Protein AF-A0AB72ZSZ4-F1 (afdb_monomer)

InterPro domains:
  IPR040838 SabA, N-terminal extracellular adhesion domain [PF18304] (8-119)

Organism: NCBI:txid1159019

Radius of gyration: 23.39 Å; Cα contacts (8 Å, |Δi|>4): 248; chains: 1; bounding box: 57×29×80 Å

Foldseek 3Di:
DDKDWDWDFDQDPNHTDIDIDIDDDDPDLLVVLVVLLCVLVCQQVVFDWDADCCPDFPNVQHDIGTSCVSCVQVSVLSNQLSVLSNLLVVLVVLLVVLDPPDDPDDPVDPDDCVPRVPSVVSVVSNLVSVLSSLVSLVSSLVSVVSGDPCCCVRAQQDDQDQDPNDGADDAAPDDDPRNPSHNNHNVVVVSVVSVVVSVVCVVVNVD

Mean predicted aligned error: 6.92 Å

Sequence (207 aa):
MESWAVYSYPWVGGTQTPTTEQINTTNSAQELLKQASIIITTLNSACPNFQNGGSGYWAGISGNGTMCGMFANEISAIQGMIANAQEAVAQAKIVSENTQNQNSLDAGKPFNPYTDANFAESMLKNAQAQAEILNQAEQVVKNFEKIPTAFVNDSLGVCYEVQGGERRGTNPGQTTSNTWGAGCAYVGQTITNLKNSIAHFGTQAEQ

Secondary structure (DSSP, 8-state):
-EEEEEEE--EETTEE--EEEEEEE---HHHHHHHHHHHHHHHHHH--EEEE-SSSSSTT--EEEEHHHHTHHHHHHHHHHHHHHHHHHHHHHHHHHS-S------TTS---TTTS-TTHHHHHHHHHHHHHHHHHHHHHHHHHTTS-HHHIIIIIT-SSEEETTEEES--TT---TT-TT---S-HHHHHHHHHHHHHTTHHHHH-

Nearest PDB structures (foldseek):
  6gmm-assembly1_A  TM=8.038E-01  e=8.617E-11  Helicobacter pylori
  6gbg-assembly1_A  TM=8.718E-01  e=4.588E-07  Helicobacter pylori G27
  5lp2-assembly1_B  TM=8.326E-01  e=6.546E-07  Helicobacter pylori G27
  6aw2-assembly1_B  TM=7.832E-01  e=3.940E-07  Helicobacter pylori
  6qd6-assembly7_G  TM=7.826E-01  e=1.657E-04  Helicobacter pylori

Structure (mmCIF, N/CA/C/O backbone):
data_AF-A0AB72ZSZ4-F1
#
_entry.id   AF-A0AB72ZSZ4-F1
#
loop_
_atom_site.group_PDB
_atom_site.id
_atom_site.type_symbol
_atom_site.label_atom_id
_atom_site.label_alt_id
_atom_site.label_comp_id
_atom_site.label_asym_id
_atom_site.label_entity_id
_atom_site.label_seq_id
_atom_site.pdbx_PDB_ins_code
_atom_site.Cartn_x
_atom_site.Cartn_y
_atom_site.Cartn_z
_atom_site.occupancy
_atom_site.B_iso_or_equiv
_atom_site.auth_seq_id
_atom_site.auth_comp_id
_atom_site.auth_asym_id
_atom_site.auth_atom_id
_atom_site.pdbx_PDB_model_num
ATOM 1 N N . MET A 1 1 ? -16.900 15.529 -8.989 1.00 58.38 1 MET A N 1
ATOM 2 C CA . MET A 1 1 ? -16.660 14.859 -10.280 1.00 58.38 1 MET A CA 1
ATOM 3 C C . MET A 1 1 ? -15.535 15.623 -10.932 1.00 58.38 1 MET A C 1
ATOM 5 O O . MET A 1 1 ? -15.682 16.824 -11.119 1.00 58.38 1 MET A O 1
ATOM 9 N N . GLU A 1 2 ? -14.395 14.979 -11.129 1.00 65.00 2 GLU A N 1
ATOM 10 C CA . GLU A 1 2 ? -13.264 15.586 -11.824 1.00 65.00 2 GLU A CA 1
ATOM 11 C C . GLU A 1 2 ? -13.334 15.172 -13.294 1.00 65.00 2 GLU A C 1
ATOM 13 O O . GLU A 1 2 ? -13.571 14.001 -13.605 1.00 65.00 2 GLU A O 1
ATOM 18 N N . SER A 1 3 ? -13.181 16.152 -14.181 1.00 68.25 3 SER A N 1
ATOM 19 C CA . SER A 1 3 ? -13.162 15.951 -15.628 1.00 68.25 3 SER A CA 1
ATOM 20 C C . SER A 1 3 ? -11.719 16.026 -16.094 1.00 68.25 3 SER A C 1
ATOM 22 O O . SER A 1 3 ? -11.067 17.056 -15.915 1.00 68.25 3 SER A O 1
ATOM 24 N N . TRP A 1 4 ? -11.235 14.949 -16.701 1.00 63.88 4 TRP A N 1
ATOM 25 C CA . TRP A 1 4 ? -9.889 14.874 -17.257 1.00 63.88 4 TRP A CA 1
ATOM 26 C C . TRP A 1 4 ? -9.974 14.701 -18.772 1.00 63.88 4 TRP A C 1
ATOM 28 O O . TRP A 1 4 ? -10.739 13.874 -19.273 1.00 63.88 4 TRP A O 1
ATOM 38 N N . ALA A 1 5 ? -9.171 15.478 -19.499 1.00 70.19 5 ALA A N 1
ATOM 39 C CA . ALA A 1 5 ? -8.985 15.306 -20.932 1.00 70.19 5 ALA A CA 1
ATOM 40 C C . ALA A 1 5 ? -7.811 14.350 -21.164 1.00 70.19 5 ALA A C 1
ATOM 42 O O . ALA A 1 5 ? -6.676 14.668 -20.800 1.00 70.19 5 ALA A O 1
ATOM 43 N N . VAL A 1 6 ? -8.077 13.196 -21.773 1.00 69.81 6 VAL A N 1
ATOM 44 C CA . VAL A 1 6 ? -7.032 12.274 -22.223 1.00 69.81 6 VAL A CA 1
ATOM 45 C C . VAL A 1 6 ? -6.784 12.519 -23.703 1.00 69.81 6 VAL A C 1
ATOM 47 O O . VAL A 1 6 ? -7.707 12.486 -24.517 1.00 69.81 6 VAL A O 1
ATOM 50 N N . TYR A 1 7 ? -5.522 12.767 -24.040 1.00 73.69 7 TYR A N 1
ATOM 51 C CA . TYR A 1 7 ? -5.070 12.941 -25.414 1.00 73.69 7 TYR A CA 1
ATOM 52 C C . TYR A 1 7 ? -4.342 11.680 -25.856 1.00 73.69 7 TYR A C 1
ATOM 54 O O . TYR A 1 7 ? -3.376 11.266 -25.212 1.00 73.69 7 TYR A O 1
ATOM 62 N N . SER A 1 8 ? -4.782 11.082 -26.959 1.00 72.81 8 SER A N 1
ATOM 63 C CA . SER A 1 8 ? -4.103 9.941 -27.563 1.00 72.81 8 SER A CA 1
ATOM 64 C C . SER A 1 8 ? -3.768 10.231 -29.024 1.00 72.81 8 SER A C 1
ATOM 66 O O . SER A 1 8 ? -4.492 10.947 -29.718 1.00 72.81 8 SER A O 1
ATOM 68 N N . TYR A 1 9 ? -2.639 9.698 -29.485 1.00 77.25 9 TYR A N 1
ATOM 69 C CA . TYR A 1 9 ? -2.092 9.961 -30.817 1.00 77.25 9 TYR A CA 1
ATOM 70 C C . TYR A 1 9 ? -1.878 8.650 -31.592 1.00 77.25 9 TYR A C 1
ATOM 72 O O . TYR A 1 9 ? -0.730 8.283 -31.866 1.00 77.25 9 TYR A O 1
ATOM 80 N N . PRO A 1 10 ? -2.949 7.896 -31.905 1.00 75.75 10 PRO A N 1
ATOM 81 C CA . PRO A 1 10 ? -2.846 6.666 -32.672 1.00 75.75 10 PRO A CA 1
ATOM 82 C C . PRO A 1 10 ? -2.283 6.923 -34.073 1.00 75.75 10 PRO A C 1
ATOM 84 O O . PRO A 1 10 ? -2.600 7.915 -34.736 1.00 75.75 10 PRO A O 1
ATOM 87 N N . TRP A 1 11 ? -1.465 5.980 -34.533 1.00 73.25 11 TRP A N 1
ATOM 88 C CA . TRP A 1 11 ? -0.985 5.927 -35.907 1.00 73.25 11 TRP A CA 1
ATOM 89 C C . TRP A 1 11 ? -1.969 5.116 -36.745 1.00 73.25 11 TRP A C 1
ATOM 91 O O . TRP A 1 11 ? -1.988 3.888 -36.681 1.00 73.25 11 TRP A O 1
ATOM 101 N N . VAL A 1 12 ? -2.788 5.805 -37.537 1.00 77.75 12 VAL A N 1
ATOM 102 C CA . VAL A 1 12 ? -3.759 5.184 -38.445 1.00 77.75 12 VAL A CA 1
ATOM 103 C C . VAL A 1 12 ? -3.267 5.409 -39.871 1.00 77.75 12 VAL A C 1
ATOM 105 O O . VAL A 1 12 ? -3.200 6.540 -40.347 1.00 77.75 12 VAL A O 1
ATOM 108 N N . GLY A 1 13 ? -2.836 4.337 -40.544 1.00 78.81 13 GLY A N 1
ATOM 109 C CA . GLY A 1 13 ? -2.353 4.409 -41.930 1.00 78.81 13 GLY A CA 1
ATOM 110 C C . GLY A 1 13 ? -1.106 5.284 -42.131 1.00 78.81 13 GLY A C 1
ATOM 111 O O . GLY A 1 13 ? -0.970 5.919 -43.171 1.00 78.81 13 GLY A O 1
ATOM 112 N N . GLY A 1 14 ? -0.215 5.365 -41.135 1.00 83.19 14 GLY A N 1
ATOM 113 C CA . GLY A 1 14 ? 1.004 6.184 -41.208 1.00 83.19 14 GLY A CA 1
ATOM 114 C C . GLY A 1 14 ? 0.793 7.676 -40.930 1.00 83.19 14 GLY A C 1
ATOM 115 O O . GLY A 1 14 ? 1.740 8.446 -41.039 1.00 83.19 14 GLY A O 1
ATOM 116 N N . THR A 1 15 ? -0.416 8.087 -40.536 1.00 80.50 15 THR A N 1
ATOM 117 C CA . THR A 1 15 ? -0.705 9.450 -40.076 1.00 80.50 15 THR A CA 1
ATOM 118 C C . THR A 1 15 ? -1.042 9.429 -38.592 1.00 80.50 15 THR A C 1
ATOM 120 O O . THR A 1 15 ? -1.766 8.549 -38.122 1.00 80.50 15 THR A O 1
ATOM 123 N N . GLN A 1 16 ? -0.525 10.402 -37.847 1.00 81.56 16 GLN A N 1
ATOM 124 C CA . GLN A 1 16 ? -0.853 10.575 -36.440 1.00 81.56 16 GLN A CA 1
ATOM 125 C C . GLN A 1 16 ? -2.184 11.332 -36.335 1.00 81.56 16 GLN A C 1
ATOM 127 O O . GLN A 1 16 ? -2.276 12.491 -36.735 1.00 81.56 16 GLN A O 1
ATOM 132 N N . THR A 1 17 ? -3.237 10.673 -35.853 1.00 81.19 17 THR A N 1
ATOM 133 C CA . THR A 1 17 ? -4.558 11.299 -35.690 1.00 81.19 17 THR A CA 1
ATOM 134 C C . THR A 1 17 ? -4.791 11.590 -34.210 1.00 81.19 17 THR A C 1
ATOM 136 O O . THR A 1 17 ? -4.913 10.639 -33.443 1.00 81.19 17 THR A O 1
ATOM 139 N N . PRO A 1 18 ? -4.842 12.861 -33.769 1.00 79.88 18 PRO A N 1
ATOM 140 C CA . PRO A 1 18 ? -5.139 13.165 -32.378 1.00 79.88 18 PRO A CA 1
ATOM 141 C C . PRO A 1 18 ? -6.591 12.797 -32.073 1.00 79.88 18 PRO A C 1
ATOM 143 O O . PRO A 1 18 ? -7.513 13.161 -32.802 1.00 79.88 18 PRO A O 1
ATOM 146 N N . THR A 1 19 ? -6.790 12.086 -30.974 1.00 81.56 19 THR A N 1
ATOM 147 C CA . THR A 1 19 ? -8.108 11.803 -30.405 1.00 81.56 19 THR A CA 1
ATOM 148 C C . THR A 1 19 ? -8.149 12.349 -28.988 1.00 81.56 19 THR A C 1
ATOM 150 O O . THR A 1 19 ? -7.155 12.296 -28.258 1.00 81.56 19 THR A O 1
ATOM 153 N N . THR A 1 20 ? -9.304 12.896 -28.621 1.00 81.06 20 THR A N 1
ATOM 154 C CA . THR A 1 20 ? -9.550 13.431 -27.285 1.00 81.06 20 THR A CA 1
ATOM 155 C C . THR A 1 20 ? -10.721 12.681 -26.687 1.00 81.06 20 THR A C 1
ATOM 157 O O . THR A 1 20 ? -11.819 12.703 -27.242 1.00 81.06 20 THR A O 1
ATOM 160 N N . GLU A 1 21 ? -10.496 12.064 -25.536 1.00 81.06 21 GLU A N 1
ATOM 161 C CA . GLU A 1 21 ? -11.553 11.470 -24.728 1.00 81.06 21 GLU A CA 1
ATOM 162 C C . GLU A 1 21 ? -11.714 12.278 -23.442 1.00 81.06 21 GLU A C 1
ATOM 164 O O . GLU A 1 21 ? -10.737 12.667 -22.798 1.00 81.06 21 GLU A O 1
ATOM 169 N N . GLN A 1 22 ? -12.964 12.567 -23.081 1.00 79.12 22 GLN A N 1
ATOM 170 C CA . GLN A 1 22 ? -13.300 13.182 -21.801 1.00 79.12 22 GLN A CA 1
ATOM 171 C C . GLN A 1 22 ? -13.711 12.083 -20.833 1.00 79.12 22 GLN A C 1
ATOM 173 O O . GLN A 1 22 ? -14.708 11.395 -21.060 1.00 79.12 22 GLN A O 1
ATOM 178 N N . ILE A 1 23 ? -12.955 11.938 -19.749 1.00 77.62 23 ILE A N 1
ATOM 179 C CA . ILE A 1 23 ? -13.244 10.961 -18.705 1.00 77.62 23 ILE A CA 1
ATOM 180 C C . ILE A 1 23 ? -13.735 11.715 -17.475 1.00 77.62 23 ILE A C 1
ATOM 182 O O . ILE A 1 23 ? -13.009 12.506 -16.872 1.00 77.62 23 ILE A O 1
ATOM 186 N N . ASN A 1 24 ? -14.982 11.441 -17.098 1.00 77.88 24 ASN A N 1
ATOM 187 C CA . ASN A 1 24 ? -15.574 11.923 -15.859 1.00 77.88 24 ASN A CA 1
ATOM 188 C C . ASN A 1 24 ? -15.396 10.856 -14.785 1.00 77.88 24 ASN A C 1
ATOM 190 O O . ASN A 1 24 ? -15.927 9.754 -14.918 1.00 77.88 24 ASN A O 1
ATOM 194 N N . THR A 1 25 ? -14.667 11.180 -13.720 1.00 78.62 25 THR A N 1
ATOM 195 C CA . THR A 1 25 ? -14.425 10.234 -12.627 1.00 78.62 25 THR A CA 1
ATOM 196 C C . THR A 1 25 ? -14.508 10.900 -11.253 1.00 78.62 25 THR A C 1
ATOM 198 O O . THR A 1 25 ? -14.667 12.119 -11.111 1.00 78.62 25 THR A O 1
ATOM 201 N N . THR A 1 26 ? -14.465 10.079 -10.211 1.00 83.88 26 THR A N 1
ATOM 202 C CA . THR A 1 26 ? -14.356 10.498 -8.813 1.00 83.88 26 THR A CA 1
ATOM 203 C C . THR A 1 26 ? -12.996 10.091 -8.272 1.00 83.88 26 THR A C 1
ATOM 205 O O . THR A 1 26 ? -12.547 8.977 -8.510 1.00 83.88 26 THR A O 1
ATOM 208 N N . ASN A 1 27 ? -12.372 10.960 -7.487 1.00 86.75 27 ASN A N 1
ATOM 209 C CA . ASN A 1 27 ? -11.059 10.742 -6.881 1.00 86.75 27 ASN A CA 1
ATOM 210 C C . ASN A 1 27 ? -11.144 10.064 -5.496 1.00 86.75 27 ASN A C 1
ATOM 212 O O . ASN A 1 27 ? -10.310 10.308 -4.626 1.00 86.75 27 ASN A O 1
ATOM 216 N N . SER A 1 28 ? -12.162 9.226 -5.264 1.00 92.50 28 SER A N 1
ATOM 217 C CA . SER A 1 28 ? -12.263 8.469 -4.013 1.00 92.50 28 SER A CA 1
ATOM 218 C C . SER A 1 28 ? -11.169 7.399 -3.947 1.00 92.50 28 SER A C 1
ATOM 220 O O . SER A 1 28 ? -10.764 6.853 -4.974 1.00 92.50 28 SER A O 1
ATOM 222 N N . ALA A 1 29 ? -10.718 7.047 -2.738 1.00 93.44 29 ALA A N 1
ATOM 223 C CA . ALA A 1 29 ? -9.720 5.989 -2.552 1.00 93.44 29 ALA A CA 1
ATOM 224 C C . ALA A 1 29 ? -10.155 4.667 -3.210 1.00 93.44 29 ALA A C 1
ATOM 226 O O . ALA A 1 29 ? -9.354 4.006 -3.865 1.00 93.44 29 ALA A O 1
ATOM 227 N N . GLN A 1 30 ? -11.444 4.326 -3.103 1.00 94.25 30 GLN A N 1
ATOM 228 C CA . GLN A 1 30 ? -12.024 3.143 -3.733 1.00 94.25 30 GLN A CA 1
ATOM 229 C C . GLN A 1 30 ? -11.875 3.164 -5.260 1.00 94.25 30 GLN A C 1
ATOM 231 O O . GLN A 1 30 ? -11.458 2.164 -5.846 1.00 94.25 30 GLN A O 1
ATOM 236 N N . GLU A 1 31 ? -12.198 4.285 -5.911 1.00 93.94 31 GLU A N 1
ATOM 237 C CA . GLU A 1 31 ? -12.116 4.376 -7.370 1.00 93.94 31 GLU A CA 1
ATOM 238 C C . GLU A 1 31 ? -10.657 4.400 -7.840 1.00 93.94 31 GLU A C 1
ATOM 240 O O . GLU A 1 31 ? -10.304 3.674 -8.765 1.00 93.94 31 GLU A O 1
ATOM 245 N N . LEU A 1 32 ? -9.770 5.131 -7.158 1.00 95.06 32 LEU A N 1
ATOM 246 C CA . LEU A 1 32 ? -8.343 5.152 -7.496 1.00 95.06 32 LEU A CA 1
ATOM 247 C C . LEU A 1 32 ? -7.686 3.769 -7.343 1.00 95.06 32 LEU A C 1
ATOM 249 O O . LEU A 1 32 ? -6.935 3.346 -8.223 1.00 95.06 32 LEU A O 1
ATOM 253 N N . LEU A 1 33 ? -8.006 3.022 -6.280 1.00 97.25 33 LEU A N 1
ATOM 254 C CA . LEU A 1 33 ? -7.515 1.652 -6.083 1.00 97.25 33 LEU A CA 1
ATOM 255 C C . LEU A 1 33 ? -8.061 0.683 -7.135 1.00 97.25 33 LEU A C 1
ATOM 257 O O . LEU A 1 33 ? -7.346 -0.214 -7.581 1.00 97.25 33 LEU A O 1
ATOM 261 N N . LYS A 1 34 ? -9.313 0.864 -7.565 1.00 96.12 34 LYS A N 1
ATOM 262 C CA . LYS A 1 34 ? -9.890 0.099 -8.674 1.00 96.12 34 LYS A CA 1
ATOM 263 C C . LYS A 1 34 ? -9.137 0.365 -9.977 1.00 96.12 34 LYS A C 1
ATOM 265 O O . LYS A 1 34 ? -8.778 -0.589 -10.662 1.00 96.12 34 LYS A O 1
ATOM 270 N N . GLN A 1 35 ? -8.839 1.624 -10.297 1.00 94.81 35 GLN A N 1
ATOM 271 C CA . GLN A 1 35 ? -8.045 1.966 -11.482 1.00 94.81 35 GLN A CA 1
ATOM 272 C C . GLN A 1 35 ? -6.627 1.380 -11.402 1.00 94.81 35 GLN A C 1
ATOM 274 O O . GLN A 1 35 ? -6.165 0.761 -12.359 1.00 94.81 35 GLN A O 1
ATOM 279 N N . ALA A 1 36 ? -5.963 1.473 -10.245 1.00 96.81 36 ALA A N 1
ATOM 280 C CA . ALA A 1 36 ? -4.656 0.847 -10.032 1.00 96.81 36 ALA A CA 1
ATOM 281 C C . ALA A 1 36 ? -4.700 -0.682 -10.230 1.00 96.81 36 ALA A C 1
ATOM 283 O O . ALA A 1 36 ? -3.830 -1.247 -10.896 1.00 96.81 36 ALA A O 1
ATOM 284 N N . SER A 1 37 ? -5.744 -1.344 -9.713 1.00 98.06 37 SER A N 1
ATOM 285 C CA . SER A 1 37 ? -5.983 -2.783 -9.896 1.00 98.06 37 SER A CA 1
ATOM 286 C C . SER A 1 37 ? -6.154 -3.154 -11.373 1.00 98.06 37 SER A C 1
ATOM 288 O O . SER A 1 37 ? -5.560 -4.130 -11.838 1.00 98.06 37 SER A O 1
ATOM 290 N N . ILE A 1 38 ? -6.910 -2.352 -12.131 1.00 97.56 38 ILE A N 1
ATOM 291 C CA . ILE A 1 38 ? -7.100 -2.545 -13.574 1.00 97.56 38 ILE A CA 1
ATOM 292 C C . ILE A 1 38 ? -5.763 -2.429 -14.310 1.00 97.56 38 ILE A C 1
ATOM 294 O O . ILE A 1 38 ? -5.447 -3.309 -15.110 1.00 97.56 38 ILE A O 1
ATOM 298 N N . ILE A 1 39 ? -4.958 -1.399 -14.024 1.00 96.81 39 ILE A N 1
ATOM 299 C CA . ILE A 1 39 ? -3.655 -1.188 -14.675 1.00 96.81 39 ILE A CA 1
ATOM 300 C C . ILE A 1 39 ? -2.743 -2.400 -14.462 1.00 96.81 39 ILE A C 1
ATOM 302 O O . ILE A 1 39 ? -2.265 -2.993 -15.433 1.00 96.81 39 ILE A O 1
ATOM 306 N N . ILE A 1 40 ? -2.532 -2.807 -13.204 1.00 97.94 40 ILE A N 1
ATOM 307 C CA . ILE A 1 40 ? -1.594 -3.893 -12.895 1.00 97.94 40 ILE A CA 1
ATOM 308 C C . ILE A 1 40 ? -2.095 -5.248 -13.413 1.00 97.94 40 ILE A C 1
ATOM 310 O O . ILE A 1 40 ? -1.313 -6.043 -13.933 1.00 97.94 40 ILE A O 1
ATOM 314 N N . THR A 1 41 ? -3.406 -5.499 -13.352 1.00 98.06 41 THR A N 1
ATOM 315 C CA . THR A 1 41 ? -4.013 -6.744 -13.847 1.00 98.06 41 THR A CA 1
ATOM 316 C C . THR A 1 41 ? -3.967 -6.822 -15.365 1.00 98.06 41 THR A C 1
ATOM 318 O O . THR A 1 41 ? -3.709 -7.896 -15.909 1.00 98.06 41 THR A O 1
ATOM 321 N N . THR A 1 42 ? -4.165 -5.699 -16.055 1.00 98.19 42 THR A N 1
ATOM 322 C CA . THR A 1 42 ? -4.047 -5.627 -17.515 1.00 98.19 42 THR A CA 1
ATOM 323 C C . THR A 1 42 ? -2.618 -5.934 -17.943 1.00 98.19 42 THR A C 1
ATOM 325 O O . THR A 1 42 ? -2.420 -6.787 -18.804 1.00 98.19 42 THR A O 1
ATOM 328 N N . LEU A 1 43 ? -1.620 -5.315 -17.298 1.00 96.94 43 LEU A N 1
ATOM 329 C CA . LEU A 1 43 ? -0.207 -5.588 -17.571 1.00 96.94 43 LEU A CA 1
ATOM 330 C C . LEU A 1 43 ? 0.139 -7.068 -17.351 1.00 96.94 43 LEU A C 1
ATOM 332 O O . LEU A 1 43 ? 0.780 -7.685 -18.203 1.00 96.94 43 LEU A O 1
ATOM 336 N N . ASN A 1 44 ? -0.320 -7.641 -16.235 1.00 97.50 44 ASN A N 1
ATOM 337 C CA . ASN A 1 44 ? -0.071 -9.038 -15.896 1.00 97.50 44 ASN A CA 1
ATOM 338 C C . ASN A 1 44 ? -0.739 -10.008 -16.885 1.00 97.50 44 ASN A C 1
ATOM 340 O O . ASN A 1 44 ? -0.123 -10.975 -17.315 1.00 97.50 44 ASN A O 1
ATOM 344 N N . SER A 1 45 ? -1.989 -9.737 -17.265 1.00 98.06 45 SER A N 1
ATOM 345 C CA . SER A 1 45 ? -2.794 -10.647 -18.093 1.00 98.06 45 SER A CA 1
ATOM 346 C C . SER A 1 45 ? -2.442 -10.559 -19.575 1.00 98.06 45 SER A C 1
ATOM 348 O O . SER A 1 45 ? -2.383 -11.581 -20.251 1.00 98.06 45 SER A O 1
ATOM 350 N N . ALA A 1 46 ? -2.191 -9.351 -20.091 1.00 98.12 46 ALA A N 1
ATOM 351 C CA . ALA A 1 46 ? -1.729 -9.165 -21.465 1.00 98.12 46 ALA A CA 1
ATOM 352 C C . ALA A 1 46 ? -0.297 -9.687 -21.654 1.00 98.12 46 ALA A C 1
ATOM 354 O O . ALA A 1 46 ? 0.056 -10.106 -22.752 1.00 98.12 46 ALA A O 1
ATOM 355 N N . CYS A 1 47 ? 0.511 -9.645 -20.586 1.00 96.94 47 CYS A N 1
ATOM 356 C CA . CYS A 1 47 ? 1.875 -10.161 -20.516 1.00 96.94 47 CYS A CA 1
ATOM 357 C C . CYS A 1 47 ? 2.711 -9.898 -21.787 1.00 96.94 47 CYS A C 1
ATOM 359 O O . CYS A 1 47 ? 3.215 -10.835 -22.415 1.00 96.94 47 CYS A O 1
ATOM 361 N N . PRO A 1 48 ? 2.855 -8.629 -22.210 1.00 96.56 48 PRO A N 1
ATOM 362 C CA . PRO A 1 48 ? 3.530 -8.321 -23.461 1.00 96.56 48 PRO A CA 1
ATOM 363 C C . PRO A 1 48 ? 5.010 -8.714 -23.413 1.00 96.56 48 PRO A C 1
ATOM 365 O O . PRO A 1 48 ? 5.632 -8.744 -22.344 1.00 96.56 48 PRO A O 1
ATOM 368 N N . ASN A 1 49 ? 5.574 -8.966 -24.597 1.00 95.19 49 ASN A N 1
ATOM 369 C CA . ASN A 1 49 ? 7.016 -9.088 -24.780 1.00 95.19 49 ASN A CA 1
ATOM 370 C C . ASN A 1 49 ? 7.710 -7.813 -24.279 1.00 95.19 49 ASN A C 1
ATOM 372 O O . ASN A 1 49 ? 7.278 -6.701 -24.589 1.00 95.19 49 ASN A O 1
ATOM 376 N N . PHE A 1 50 ? 8.790 -7.988 -23.531 1.00 90.19 50 PHE A N 1
ATOM 377 C CA . PHE A 1 50 ? 9.610 -6.916 -23.006 1.00 90.19 50 PHE A CA 1
ATOM 378 C C . PHE A 1 50 ? 11.081 -7.221 -23.268 1.00 90.19 50 PHE A C 1
ATOM 380 O O . PHE A 1 50 ? 11.578 -8.310 -22.978 1.00 90.19 50 PHE A O 1
ATOM 387 N N . GLN A 1 51 ? 11.771 -6.238 -23.842 1.00 87.00 51 GLN A N 1
ATOM 388 C CA . GLN A 1 51 ? 13.177 -6.341 -24.195 1.00 87.00 51 GLN A CA 1
ATOM 389 C C . GLN A 1 51 ? 13.917 -5.148 -23.617 1.00 87.00 51 GLN A C 1
ATOM 391 O O . GLN A 1 51 ? 13.615 -4.002 -23.951 1.00 87.00 51 GLN A O 1
ATOM 396 N N . ASN A 1 52 ? 14.900 -5.430 -22.767 1.00 82.31 52 ASN A N 1
ATOM 397 C CA . ASN A 1 52 ? 15.796 -4.417 -22.233 1.00 82.31 52 ASN A CA 1
ATOM 398 C C . ASN A 1 52 ? 17.243 -4.804 -22.525 1.00 82.31 52 ASN A C 1
ATOM 400 O O . ASN A 1 52 ? 17.677 -5.915 -22.212 1.00 82.31 52 ASN A O 1
ATOM 404 N N . GLY A 1 53 ? 18.004 -3.862 -23.085 1.00 73.81 53 GLY A N 1
ATOM 405 C CA . GLY A 1 53 ? 19.417 -4.061 -23.413 1.00 73.81 53 GLY A CA 1
ATOM 406 C C . GLY A 1 53 ? 20.312 -4.258 -22.185 1.00 73.81 53 GLY A C 1
ATOM 407 O O . GLY A 1 53 ? 21.472 -4.624 -22.334 1.00 73.81 53 GLY A O 1
ATOM 408 N N . GLY A 1 54 ? 19.799 -4.017 -20.973 1.00 65.38 54 GLY A N 1
ATOM 409 C CA . GLY A 1 54 ? 20.531 -4.203 -19.716 1.00 65.38 54 GLY A CA 1
ATOM 410 C C . GLY A 1 54 ? 21.652 -3.186 -19.476 1.00 65.38 54 GLY A C 1
ATOM 411 O O . GLY A 1 54 ? 22.287 -3.220 -18.426 1.00 65.38 54 GLY A O 1
ATOM 412 N N . SER A 1 55 ? 21.893 -2.277 -20.423 1.00 64.62 55 SER A N 1
ATOM 413 C CA . SER A 1 55 ? 22.790 -1.135 -20.286 1.00 64.62 55 SER A CA 1
ATOM 414 C C . SER A 1 55 ? 21.983 0.112 -19.915 1.00 64.62 55 SER A C 1
ATOM 416 O O . SER A 1 55 ? 21.153 0.558 -20.708 1.00 64.62 55 SER A O 1
ATOM 418 N N . GLY A 1 56 ? 22.229 0.688 -18.736 1.00 71.12 56 GLY A N 1
ATOM 419 C CA . GLY A 1 56 ? 21.553 1.901 -18.262 1.00 71.12 56 GLY A CA 1
ATOM 420 C C . GLY A 1 56 ? 20.573 1.627 -17.120 1.00 71.12 56 GLY A C 1
ATOM 421 O O . GLY A 1 56 ? 20.952 1.039 -16.110 1.00 71.12 56 GLY A O 1
ATOM 422 N N . TYR A 1 57 ? 19.329 2.091 -17.253 1.00 70.94 57 TYR A N 1
ATOM 423 C CA . TYR A 1 57 ? 18.290 1.901 -16.236 1.00 70.94 57 TYR A CA 1
ATOM 424 C C . TYR A 1 57 ? 17.865 0.428 -16.122 1.00 70.94 57 TYR A C 1
ATOM 426 O O . TYR A 1 57 ? 17.890 -0.312 -17.106 1.00 70.94 57 TYR A O 1
ATOM 434 N N . TRP A 1 58 ? 17.451 0.024 -14.915 1.00 72.75 58 TRP A N 1
ATOM 435 C CA . TRP A 1 58 ? 17.007 -1.343 -14.594 1.00 72.75 58 TRP A CA 1
ATOM 436 C C . TRP A 1 58 ? 18.129 -2.383 -14.702 1.00 72.75 58 TRP A C 1
ATOM 438 O O . TRP A 1 58 ? 17.948 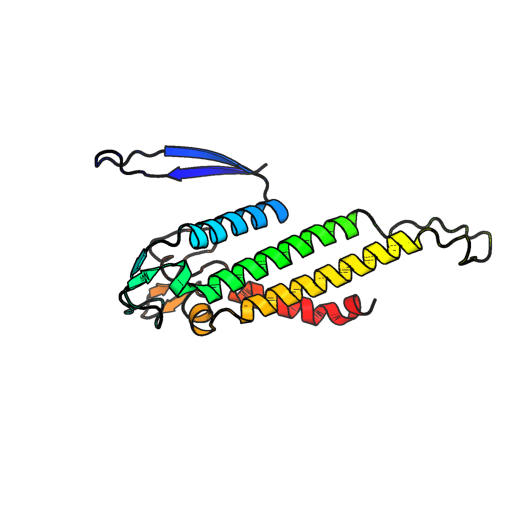-3.469 -15.253 1.00 72.75 58 TRP A O 1
ATOM 448 N N . ALA A 1 59 ? 19.308 -2.040 -14.171 1.00 67.25 59 ALA A N 1
ATOM 449 C CA . ALA A 1 59 ? 20.431 -2.964 -14.066 1.00 67.25 59 ALA A CA 1
ATOM 450 C C . ALA A 1 59 ? 19.991 -4.267 -13.369 1.00 67.25 59 ALA A C 1
ATOM 452 O O . ALA A 1 59 ? 19.396 -4.241 -12.296 1.00 67.25 59 ALA A O 1
ATOM 453 N N . GLY A 1 60 ? 20.253 -5.411 -14.007 1.00 67.06 60 GLY A N 1
ATOM 454 C CA . GLY A 1 60 ? 19.797 -6.728 -13.541 1.00 67.06 60 GLY A CA 1
ATOM 455 C C . GLY A 1 60 ? 18.479 -7.219 -14.155 1.00 67.06 60 GLY A C 1
ATOM 456 O O . GLY A 1 60 ? 18.190 -8.407 -14.056 1.00 67.06 60 GLY A O 1
ATOM 457 N N . ILE A 1 61 ? 17.730 -6.361 -14.859 1.00 75.94 61 ILE A N 1
ATOM 458 C CA . ILE A 1 61 ? 16.570 -6.748 -15.676 1.00 75.94 61 ILE A CA 1
ATOM 459 C C . ILE A 1 61 ? 16.970 -6.609 -17.143 1.00 75.94 61 ILE A C 1
ATOM 461 O O . ILE A 1 61 ? 16.880 -5.532 -17.734 1.00 75.94 61 ILE A O 1
ATOM 465 N N . SER A 1 62 ? 17.479 -7.687 -17.733 1.00 76.62 62 SER A N 1
ATOM 466 C CA . SER A 1 62 ? 18.033 -7.681 -19.088 1.00 76.62 62 SER A CA 1
ATOM 467 C C . SER A 1 62 ? 17.575 -8.880 -19.910 1.00 76.62 62 SER A C 1
ATOM 469 O O . SER A 1 62 ? 17.162 -9.912 -19.381 1.00 76.62 62 SER A O 1
ATOM 471 N N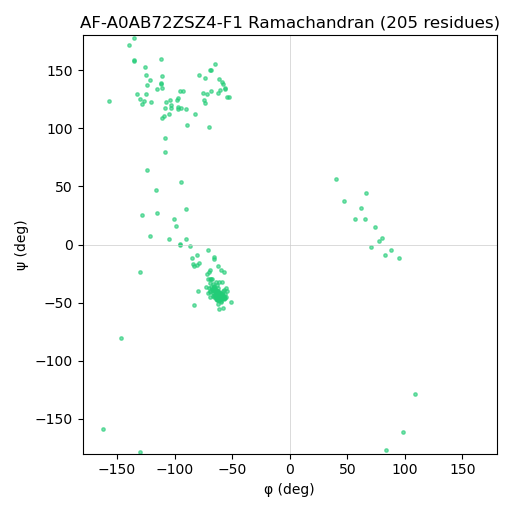 . GLY A 1 63 ? 17.662 -8.734 -21.231 1.00 80.00 63 GLY A N 1
ATOM 472 C CA . GLY A 1 63 ? 17.357 -9.794 -22.182 1.00 80.00 63 GLY A CA 1
ATOM 473 C C . GLY A 1 63 ? 15.955 -9.696 -22.773 1.00 80.00 63 GLY A C 1
ATOM 474 O O . GLY A 1 63 ? 15.333 -8.634 -22.791 1.00 80.00 63 GLY A O 1
ATOM 475 N N . ASN A 1 64 ? 15.504 -10.822 -23.319 1.00 85.69 64 ASN A N 1
ATOM 476 C CA . ASN A 1 64 ? 14.220 -10.975 -23.990 1.00 85.69 64 ASN A CA 1
ATOM 477 C C . ASN A 1 64 ? 13.290 -11.797 -23.095 1.00 85.69 64 ASN A C 1
ATOM 479 O O . ASN A 1 64 ? 13.642 -12.915 -22.717 1.00 85.69 64 ASN A O 1
ATOM 483 N N . GLY A 1 65 ? 12.130 -11.252 -22.747 1.00 90.44 65 GLY A N 1
ATOM 484 C CA . GLY A 1 65 ? 11.186 -11.904 -21.852 1.00 90.44 65 GLY A CA 1
ATOM 485 C C . GLY A 1 65 ? 9.794 -11.305 -21.958 1.00 90.44 65 GLY A C 1
ATOM 486 O O . GLY A 1 65 ? 9.435 -10.682 -22.950 1.00 90.44 65 GLY A O 1
ATOM 487 N N . THR A 1 66 ? 8.981 -11.501 -20.930 1.00 94.25 66 THR A N 1
ATOM 488 C CA . THR A 1 66 ? 7.636 -10.926 -20.861 1.00 94.25 66 THR A CA 1
ATOM 489 C C . THR A 1 66 ? 7.468 -10.137 -19.576 1.00 94.25 66 THR A C 1
ATOM 491 O O . THR A 1 66 ? 8.099 -10.455 -18.569 1.00 94.25 66 THR A O 1
ATOM 494 N N . MET A 1 67 ? 6.594 -9.128 -19.580 1.00 93.56 67 MET A N 1
ATOM 495 C CA . MET A 1 67 ? 6.361 -8.302 -18.389 1.00 93.56 67 MET A CA 1
ATOM 496 C C . MET A 1 67 ? 5.895 -9.135 -17.188 1.00 93.56 67 MET A C 1
ATOM 498 O O . MET A 1 67 ? 6.426 -8.970 -16.095 1.00 93.56 67 MET A O 1
ATOM 502 N N . CYS A 1 68 ? 4.953 -10.066 -17.385 1.00 95.25 68 CYS A N 1
ATOM 503 C CA . CYS A 1 68 ? 4.454 -10.899 -16.286 1.00 95.25 68 CYS A CA 1
ATOM 504 C C . CYS A 1 68 ? 5.479 -11.926 -15.784 1.00 95.25 68 CYS A C 1
ATOM 506 O O . CYS A 1 68 ? 5.390 -12.356 -14.640 1.00 95.25 68 CYS A O 1
ATOM 508 N N . GLY A 1 69 ? 6.451 -12.318 -16.616 1.00 94.00 69 GLY A N 1
ATOM 509 C CA . GLY A 1 69 ? 7.526 -13.223 -16.214 1.00 94.00 69 GLY A CA 1
ATOM 510 C C . GLY A 1 69 ? 8.662 -12.492 -15.505 1.00 94.00 69 GLY A C 1
ATOM 511 O O . GLY A 1 69 ? 9.052 -12.866 -14.404 1.00 94.00 69 GLY A O 1
ATOM 512 N N . MET A 1 70 ? 9.180 -11.430 -16.126 1.00 91.44 70 MET A N 1
ATOM 513 C CA . MET A 1 70 ? 10.332 -10.680 -15.617 1.00 91.44 70 MET A CA 1
ATOM 514 C C . MET A 1 70 ? 10.020 -9.900 -14.337 1.00 91.44 70 MET A C 1
ATOM 516 O O . MET A 1 70 ? 10.917 -9.736 -13.519 1.00 91.44 70 MET A O 1
ATOM 520 N N . PHE A 1 71 ? 8.771 -9.462 -14.154 1.00 92.50 71 PHE A N 1
ATOM 521 C CA . PHE A 1 71 ? 8.328 -8.689 -12.990 1.00 92.50 71 PHE A CA 1
ATOM 522 C C . PHE A 1 71 ? 7.302 -9.445 -12.133 1.00 92.50 71 PHE A C 1
ATOM 524 O O . PHE A 1 71 ? 6.443 -8.831 -11.500 1.00 92.50 71 PHE A O 1
ATOM 531 N N . ALA A 1 72 ? 7.321 -10.783 -12.145 1.00 94.62 72 ALA A N 1
ATOM 532 C CA . ALA A 1 72 ? 6.310 -11.596 -11.463 1.00 94.62 72 ALA A CA 1
ATOM 533 C C . ALA A 1 72 ? 6.197 -11.262 -9.962 1.00 94.62 72 ALA A C 1
ATOM 535 O O . ALA A 1 72 ? 5.092 -11.137 -9.427 1.00 94.62 72 ALA A O 1
ATOM 536 N N . ASN A 1 73 ? 7.340 -11.075 -9.295 1.00 94.12 73 ASN A N 1
ATOM 537 C CA . ASN A 1 73 ? 7.396 -10.760 -7.868 1.00 94.12 73 ASN A CA 1
ATOM 538 C C . ASN A 1 73 ? 6.869 -9.348 -7.588 1.00 94.12 73 ASN A C 1
ATOM 540 O O . ASN A 1 73 ? 6.067 -9.156 -6.677 1.00 94.12 73 ASN A O 1
ATOM 544 N N . GLU A 1 74 ? 7.279 -8.371 -8.392 1.00 95.50 74 GLU A N 1
ATOM 545 C CA . GLU A 1 74 ? 6.883 -6.970 -8.287 1.00 95.50 74 GLU A CA 1
ATOM 546 C C . GLU A 1 74 ? 5.385 -6.800 -8.538 1.00 95.50 74 GLU A C 1
ATOM 548 O O . GLU A 1 74 ? 4.691 -6.147 -7.760 1.00 95.50 74 GLU A O 1
ATOM 553 N N . ILE A 1 75 ? 4.866 -7.429 -9.595 1.00 97.56 75 ILE A N 1
ATOM 554 C CA . ILE A 1 75 ? 3.442 -7.420 -9.933 1.00 97.56 75 ILE A CA 1
ATOM 555 C C . ILE A 1 75 ? 2.631 -8.050 -8.800 1.00 97.56 75 ILE A C 1
ATOM 557 O O . ILE A 1 75 ? 1.653 -7.450 -8.354 1.00 97.56 75 ILE A O 1
ATOM 561 N N . SER A 1 76 ? 3.046 -9.217 -8.296 1.00 98.25 76 SER A N 1
ATOM 562 C CA . SER A 1 76 ? 2.348 -9.895 -7.199 1.00 98.25 76 SER A CA 1
ATOM 563 C C . SER A 1 76 ? 2.355 -9.063 -5.912 1.00 98.25 76 SER A C 1
ATOM 565 O O . SER A 1 76 ? 1.320 -8.930 -5.256 1.00 98.25 76 SER A O 1
ATOM 567 N N . ALA A 1 77 ? 3.488 -8.439 -5.579 1.00 98.38 77 ALA A N 1
ATOM 568 C CA . ALA A 1 77 ? 3.602 -7.528 -4.446 1.00 98.38 77 ALA A CA 1
ATOM 569 C C . ALA A 1 77 ? 2.645 -6.333 -4.577 1.00 98.38 77 ALA A C 1
ATOM 571 O O . ALA A 1 77 ? 1.885 -6.056 -3.649 1.00 98.38 77 ALA A O 1
ATOM 572 N N . ILE A 1 78 ? 2.616 -5.671 -5.738 1.00 98.44 78 ILE A N 1
ATOM 573 C CA . ILE A 1 78 ? 1.728 -4.528 -6.005 1.00 98.44 78 ILE A CA 1
ATOM 574 C C . ILE A 1 78 ? 0.253 -4.948 -5.951 1.00 98.44 78 ILE A C 1
ATOM 576 O O . ILE A 1 78 ? -0.565 -4.238 -5.367 1.00 98.44 78 ILE A O 1
ATOM 580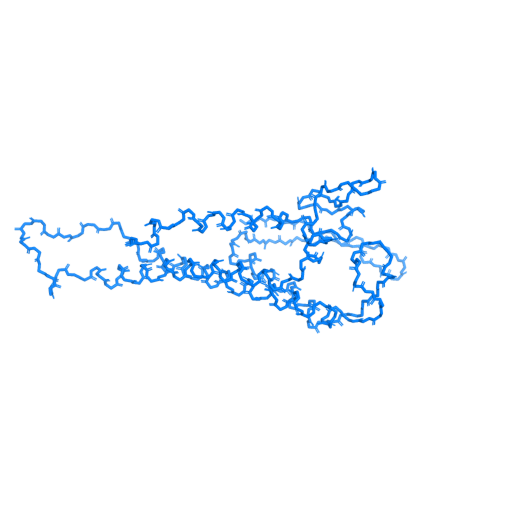 N N . GLN A 1 79 ? -0.102 -6.110 -6.507 1.00 98.69 79 GLN A N 1
ATOM 581 C CA . GLN A 1 79 ? -1.458 -6.658 -6.405 1.00 98.69 79 GLN A CA 1
ATOM 582 C C . GLN A 1 79 ? -1.863 -6.895 -4.946 1.00 98.69 79 GLN A C 1
ATOM 584 O O . GLN A 1 79 ? -2.967 -6.518 -4.556 1.00 98.69 79 GLN A O 1
ATOM 589 N N . GLY A 1 80 ? -0.960 -7.452 -4.132 1.00 98.75 80 GLY A N 1
ATOM 590 C CA . GLY A 1 80 ? -1.164 -7.610 -2.694 1.00 98.75 80 GLY A CA 1
ATOM 591 C C . GLY A 1 80 ? -1.385 -6.270 -1.993 1.00 98.75 80 GLY A C 1
ATOM 592 O O . GLY A 1 80 ? -2.376 -6.105 -1.290 1.00 98.75 80 GLY A O 1
ATOM 593 N N . MET A 1 81 ? -0.524 -5.277 -2.244 1.00 98.81 81 MET A N 1
ATOM 594 C CA . MET A 1 81 ? -0.676 -3.923 -1.692 1.00 98.81 81 MET A CA 1
ATOM 595 C C . MET A 1 81 ? -2.042 -3.312 -2.030 1.00 98.81 81 MET A C 1
ATOM 597 O O . MET A 1 81 ? -2.700 -2.759 -1.152 1.00 98.81 81 MET A O 1
ATOM 601 N N . ILE A 1 82 ? -2.486 -3.427 -3.285 1.00 98.75 82 ILE A N 1
ATOM 602 C CA . ILE A 1 82 ? -3.787 -2.906 -3.722 1.00 98.75 82 ILE A CA 1
ATOM 603 C C . ILE A 1 82 ? -4.928 -3.635 -3.010 1.00 98.75 82 ILE A C 1
ATOM 605 O O . ILE A 1 82 ? -5.848 -2.975 -2.534 1.00 98.75 82 ILE A O 1
ATOM 609 N N . ALA A 1 83 ? -4.861 -4.963 -2.892 1.00 98.75 83 ALA A N 1
ATOM 610 C CA . ALA A 1 83 ? -5.885 -5.748 -2.207 1.00 98.75 83 ALA A CA 1
ATOM 611 C C . ALA A 1 83 ? -5.994 -5.373 -0.719 1.00 98.75 83 ALA A C 1
ATOM 613 O O . ALA A 1 83 ? -7.094 -5.118 -0.232 1.00 98.75 83 ALA A O 1
ATOM 614 N N . ASN A 1 84 ? -4.865 -5.252 -0.010 1.00 98.81 84 ASN A N 1
ATOM 615 C CA . ASN A 1 84 ? -4.868 -4.829 1.394 1.00 98.81 84 ASN A CA 1
ATOM 616 C C . ASN A 1 84 ? -5.403 -3.396 1.559 1.00 98.81 84 ASN A C 1
ATOM 618 O O . ASN A 1 84 ? -6.189 -3.119 2.462 1.00 98.81 84 ASN A O 1
ATOM 622 N N . ALA A 1 85 ? -5.041 -2.479 0.657 1.00 98.69 85 ALA A N 1
ATOM 623 C CA . ALA A 1 85 ? -5.566 -1.116 0.683 1.00 98.69 85 ALA A CA 1
ATOM 624 C C . ALA A 1 85 ? -7.080 -1.058 0.393 1.00 98.69 85 ALA A C 1
ATOM 626 O O . ALA A 1 85 ? -7.790 -0.258 1.000 1.00 98.69 85 ALA A O 1
ATOM 627 N N . GLN A 1 86 ? -7.593 -1.907 -0.505 1.00 98.62 86 GLN A N 1
ATOM 628 C CA . GLN A 1 86 ? -9.032 -2.023 -0.769 1.00 98.62 86 GLN A CA 1
ATOM 629 C C . GLN A 1 86 ? -9.788 -2.523 0.465 1.00 98.62 86 GLN A C 1
ATOM 6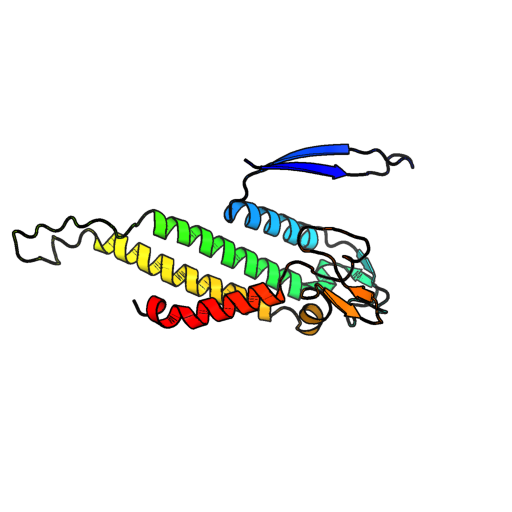31 O O . GLN A 1 86 ? -10.839 -1.969 0.791 1.00 98.62 86 GLN A O 1
ATOM 636 N N . GLU A 1 87 ? -9.231 -3.504 1.177 1.00 98.75 87 GLU A N 1
ATOM 637 C CA . GLU A 1 87 ? -9.804 -4.000 2.429 1.00 98.75 87 GLU A CA 1
ATOM 638 C C . GLU A 1 87 ? -9.815 -2.909 3.509 1.00 98.75 87 GLU A C 1
ATOM 640 O O . GLU A 1 87 ? -10.854 -2.652 4.111 1.00 98.75 87 GLU A O 1
ATOM 645 N N . ALA A 1 88 ? -8.717 -2.165 3.684 1.00 98.56 88 ALA A N 1
ATOM 646 C CA . ALA A 1 88 ? -8.672 -1.038 4.619 1.00 98.56 88 ALA A CA 1
ATOM 647 C C . ALA A 1 88 ? -9.759 0.018 4.324 1.00 98.56 88 ALA A C 1
ATOM 649 O O . ALA A 1 88 ? -10.391 0.546 5.240 1.00 98.56 88 ALA A O 1
ATOM 650 N N . VAL A 1 89 ? -10.027 0.306 3.045 1.00 98.25 89 VAL A N 1
ATOM 651 C CA . VAL A 1 89 ? -11.110 1.220 2.641 1.00 98.25 89 VAL A CA 1
ATOM 652 C C . VAL A 1 89 ? -12.493 0.645 2.974 1.00 98.25 89 VAL A C 1
ATOM 654 O O . VAL A 1 89 ? -13.372 1.396 3.404 1.00 98.25 89 VAL A O 1
ATOM 657 N N . ALA A 1 90 ? -12.701 -0.665 2.821 1.00 98.31 90 ALA A N 1
ATOM 658 C CA . ALA A 1 90 ? -13.949 -1.317 3.219 1.00 98.31 90 ALA A CA 1
ATOM 659 C C . ALA A 1 90 ? -14.172 -1.235 4.740 1.00 98.31 90 ALA A C 1
ATOM 661 O O . ALA A 1 90 ? -15.263 -0.873 5.184 1.00 98.31 90 ALA A O 1
ATOM 662 N N . GLN A 1 91 ? -13.125 -1.465 5.535 1.00 98.56 91 GLN A N 1
ATOM 663 C CA . GLN A 1 91 ? -13.171 -1.338 6.994 1.00 98.56 91 GLN A CA 1
ATOM 664 C C . GLN A 1 91 ? -13.426 0.108 7.445 1.00 98.56 91 GLN A C 1
ATOM 666 O O . GLN A 1 91 ? -14.220 0.345 8.356 1.00 98.56 91 GLN A O 1
ATOM 671 N N . ALA A 1 92 ? -12.854 1.104 6.759 1.00 97.94 92 ALA A N 1
ATOM 672 C CA . ALA A 1 92 ? -13.115 2.516 7.051 1.00 97.94 92 ALA A CA 1
ATOM 673 C C . ALA A 1 92 ? -14.606 2.880 6.922 1.00 97.94 92 ALA A C 1
ATOM 675 O O . ALA A 1 92 ? -15.121 3.703 7.684 1.00 97.94 92 ALA A O 1
ATOM 676 N N . LYS A 1 93 ? -15.332 2.225 6.006 1.00 97.12 93 LYS A N 1
ATOM 677 C CA . LYS A 1 93 ? -16.787 2.372 5.901 1.00 97.12 93 LYS A CA 1
ATOM 678 C C . LYS A 1 93 ? -17.501 1.826 7.143 1.00 97.12 93 LYS A C 1
ATOM 680 O O . LYS A 1 93 ? -18.367 2.514 7.679 1.00 97.12 93 LYS A O 1
ATOM 685 N N . ILE A 1 94 ? -17.094 0.663 7.654 1.00 98.00 94 ILE A N 1
ATOM 686 C CA . ILE A 1 94 ? -17.660 0.068 8.880 1.00 98.00 94 ILE A CA 1
ATOM 687 C C . ILE A 1 94 ? -17.449 0.994 10.084 1.00 98.00 94 ILE A C 1
ATOM 689 O O . ILE A 1 94 ? -18.384 1.208 10.859 1.00 98.00 94 ILE A O 1
ATOM 693 N N . VAL A 1 95 ? -16.265 1.603 10.213 1.00 97.75 95 VAL A N 1
ATOM 694 C CA . VAL A 1 95 ? -15.985 2.615 11.249 1.00 97.75 95 VAL A CA 1
ATOM 695 C C . VAL A 1 95 ? -16.968 3.787 11.143 1.00 97.75 95 VAL A C 1
ATOM 697 O O . VAL A 1 95 ? -17.543 4.203 12.150 1.00 97.75 95 VAL A O 1
ATOM 700 N N . SER A 1 96 ? -17.212 4.290 9.927 1.00 95.56 96 SER A N 1
ATOM 701 C CA . SER A 1 96 ? -18.127 5.418 9.696 1.00 95.56 96 SER A CA 1
ATOM 702 C C . SER A 1 96 ? -19.602 5.098 9.972 1.00 95.56 96 SER A C 1
ATOM 704 O O . SER A 1 96 ? -20.351 5.981 10.375 1.00 95.56 96 SER A O 1
ATOM 706 N N . GLU A 1 97 ? -20.022 3.844 9.798 1.00 96.19 97 GLU A N 1
ATOM 707 C CA . GLU A 1 97 ? -21.394 3.395 10.074 1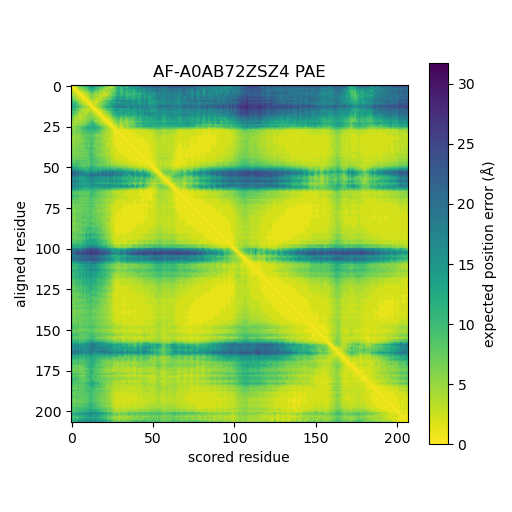.00 96.19 97 GLU A CA 1
ATOM 708 C C . GLU A 1 97 ? -21.632 3.116 11.571 1.00 96.19 97 GLU A C 1
ATOM 710 O O . GLU A 1 97 ? -22.775 3.085 12.020 1.00 96.19 97 GLU A O 1
ATOM 715 N N . ASN A 1 98 ? -20.561 2.948 12.355 1.00 94.62 98 ASN A N 1
ATOM 716 C CA . ASN A 1 98 ? -20.599 2.620 13.783 1.00 94.62 98 ASN A CA 1
ATOM 717 C C . ASN A 1 98 ? -19.996 3.746 14.641 1.00 94.62 98 ASN A C 1
ATOM 719 O O . ASN A 1 98 ? -19.143 3.499 15.494 1.00 94.62 98 ASN A O 1
ATOM 723 N N . THR A 1 99 ? -20.368 5.005 14.401 1.00 92.31 99 THR A N 1
ATOM 724 C CA . THR A 1 99 ? -19.784 6.166 15.100 1.00 92.31 99 THR A CA 1
ATOM 725 C C . THR A 1 99 ? -19.995 6.139 16.617 1.00 92.31 99 THR A C 1
ATOM 727 O O . THR A 1 99 ? -21.114 5.976 17.095 1.00 92.31 99 THR A O 1
ATOM 730 N N . GLN A 1 100 ? -18.926 6.399 17.375 1.00 91.25 100 GLN A N 1
ATOM 731 C CA . GLN A 1 100 ? -18.909 6.405 18.846 1.00 91.25 100 GLN A CA 1
ATOM 732 C C . GLN A 1 100 ? -19.120 7.818 19.425 1.00 91.25 100 GLN A C 1
ATOM 734 O O . GLN A 1 100 ? -18.298 8.333 20.175 1.00 91.25 100 GLN A O 1
ATOM 739 N N . ASN A 1 101 ? -20.197 8.491 19.019 1.00 80.56 101 ASN A N 1
ATOM 740 C CA . ASN A 1 101 ? -20.508 9.874 19.418 1.00 80.56 101 ASN A CA 1
ATOM 741 C C . ASN A 1 101 ? -21.865 10.022 20.127 1.00 80.56 101 ASN A C 1
ATOM 743 O O . ASN A 1 101 ? -22.311 11.142 20.383 1.00 80.56 101 ASN A O 1
ATOM 747 N N . GLN A 1 102 ? -22.526 8.907 20.442 1.00 72.69 102 GLN A N 1
ATOM 748 C CA . GLN A 1 102 ? -23.802 8.907 21.146 1.00 72.69 102 GLN A CA 1
ATOM 749 C C . GLN A 1 102 ? -23.615 8.666 22.643 1.00 72.69 102 GLN A C 1
ATOM 751 O O . GLN A 1 102 ? -23.095 7.635 23.054 1.00 72.69 102 GLN A O 1
ATOM 756 N N . ASN A 1 103 ? -24.128 9.592 23.452 1.00 66.75 103 ASN A N 1
ATOM 757 C CA . ASN A 1 103 ? -24.260 9.445 24.899 1.00 66.75 103 ASN A CA 1
ATOM 758 C C . ASN A 1 103 ? -25.746 9.258 25.238 1.00 66.75 103 ASN A C 1
ATOM 760 O O . ASN A 1 103 ? -26.420 10.216 25.605 1.00 66.75 103 ASN A O 1
ATOM 764 N N . SER A 1 104 ? -26.283 8.046 25.056 1.00 65.69 104 SER A N 1
ATOM 765 C CA . SER A 1 104 ? -27.702 7.732 25.325 1.00 65.69 104 SER A CA 1
ATOM 766 C C . SER A 1 104 ? -27.945 7.050 26.677 1.00 65.69 104 SER A C 1
ATOM 768 O O . SER A 1 104 ? -29.013 6.485 26.910 1.00 65.69 104 SER A O 1
ATOM 770 N N . LEU A 1 105 ? -26.965 7.097 27.582 1.00 79.19 105 LEU A N 1
ATOM 771 C CA . LEU A 1 105 ? -27.082 6.482 28.900 1.00 79.19 105 LEU A CA 1
ATOM 772 C C . LEU A 1 105 ? -27.977 7.328 29.815 1.00 79.19 105 LEU A C 1
ATOM 774 O O . LEU A 1 105 ? -27.776 8.535 29.960 1.00 79.19 105 LEU A O 1
ATOM 778 N N . ASP A 1 106 ? -28.948 6.679 30.458 1.00 83.88 106 ASP A N 1
ATOM 779 C CA . ASP A 1 106 ? -2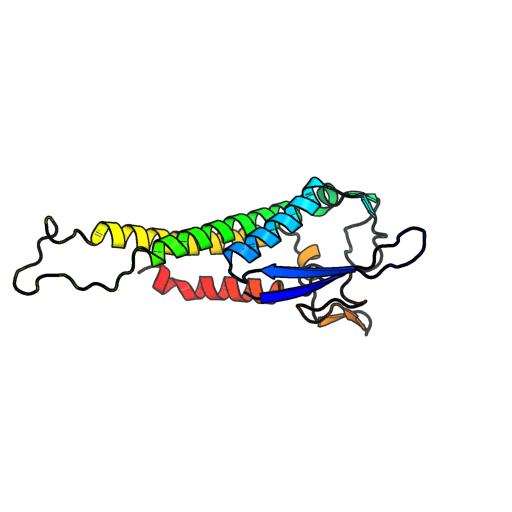9.777 7.291 31.496 1.00 83.88 106 ASP A CA 1
ATOM 780 C C . ASP A 1 106 ? -28.941 7.525 32.762 1.00 83.88 106 ASP A C 1
ATOM 782 O O . ASP A 1 106 ? -28.693 6.606 33.544 1.00 83.88 106 ASP A O 1
ATOM 786 N N . ALA A 1 107 ? -28.507 8.770 32.966 1.00 82.50 107 ALA A N 1
ATOM 787 C CA . ALA A 1 107 ? -27.733 9.177 34.137 1.00 82.50 107 ALA A CA 1
ATOM 788 C C . ALA A 1 107 ? -28.556 9.208 35.444 1.00 82.50 107 ALA A C 1
ATOM 790 O O . ALA A 1 107 ? -27.997 9.466 36.510 1.00 82.50 107 ALA A O 1
ATOM 791 N N . GLY A 1 108 ? -29.873 8.967 35.384 1.00 90.19 108 GLY A N 1
ATOM 792 C CA . GLY A 1 108 ? -30.766 8.925 36.542 1.00 90.19 108 GLY A CA 1
ATOM 793 C C . GLY A 1 108 ? -30.738 7.607 37.322 1.00 90.19 108 GLY A C 1
ATOM 794 O O . GLY A 1 108 ? -31.304 7.543 38.416 1.00 90.19 108 GLY A O 1
ATOM 795 N N . LYS A 1 109 ? -30.077 6.563 36.802 1.00 92.75 109 LYS A N 1
ATOM 796 C CA . LYS A 1 109 ? -29.947 5.252 37.458 1.00 92.75 109 LYS A CA 1
ATOM 797 C C . LYS A 1 109 ? -28.516 4.702 37.385 1.00 92.75 109 LYS A C 1
ATOM 799 O O . LYS A 1 109 ? -27.760 5.073 36.489 1.00 92.75 109 LYS A O 1
ATOM 804 N N . PRO A 1 110 ? -28.127 3.783 38.293 1.00 93.38 110 PRO A N 1
ATOM 805 C CA . PRO A 1 110 ? -26.902 3.010 38.124 1.00 93.38 110 PRO A CA 1
ATOM 806 C C . PRO A 1 110 ? -26.925 2.226 36.806 1.00 93.38 110 PRO A C 1
ATOM 808 O O . PRO A 1 110 ? -27.942 1.625 36.456 1.00 93.38 110 PRO A O 1
ATOM 811 N N . PHE A 1 111 ? -25.793 2.208 36.104 1.00 92.94 111 PHE A N 1
ATOM 812 C CA . PHE A 1 111 ? -25.628 1.453 34.864 1.00 92.94 111 PHE A CA 1
ATOM 813 C C . PHE A 1 111 ? -25.794 -0.055 35.100 1.00 92.94 111 PHE A C 1
ATOM 815 O O . PHE A 1 111 ? -25.146 -0.624 35.982 1.00 92.94 111 PHE A O 1
ATOM 822 N N . ASN A 1 112 ? -26.623 -0.711 34.284 1.00 92.31 112 ASN A N 1
ATOM 823 C CA . ASN A 1 112 ? -26.772 -2.161 34.271 1.00 92.31 112 ASN A CA 1
ATOM 824 C C . ASN A 1 112 ? -26.201 -2.756 32.966 1.00 92.31 112 ASN A C 1
ATOM 826 O O . ASN A 1 112 ? -26.841 -2.638 31.918 1.00 92.31 112 ASN A O 1
ATOM 830 N N . PRO A 1 113 ? -25.056 -3.466 33.002 1.00 92.75 113 PRO A N 1
ATOM 831 C CA . PRO A 1 113 ? -24.419 -4.012 31.799 1.00 92.75 113 PRO A CA 1
ATOM 832 C C . PRO A 1 113 ? -25.271 -5.046 31.047 1.00 92.75 113 PRO A C 1
ATOM 834 O O . PRO A 1 113 ? -25.019 -5.291 29.873 1.00 92.75 113 PRO A O 1
ATOM 837 N N . TYR A 1 114 ? -26.284 -5.639 31.685 1.00 93.56 114 TYR A N 1
ATOM 838 C CA . TYR A 1 114 ? -27.164 -6.620 31.045 1.00 93.56 114 TYR A CA 1
ATOM 839 C C . TYR A 1 114 ? -28.309 -5.989 30.242 1.00 93.56 114 TYR A C 1
ATOM 841 O O . TYR A 1 114 ? -28.936 -6.681 29.444 1.00 93.56 114 TYR A O 1
ATOM 849 N N . THR A 1 115 ? -28.612 -4.703 30.452 1.00 91.56 115 THR A N 1
ATOM 850 C CA . THR A 1 115 ? -29.755 -4.027 29.804 1.00 91.56 115 THR A CA 1
ATOM 851 C C . THR A 1 115 ? -29.398 -2.705 29.136 1.00 91.56 115 THR A C 1
ATOM 853 O O . THR A 1 115 ? -30.095 -2.285 28.218 1.00 91.56 115 THR A O 1
ATOM 856 N N . ASP A 1 116 ? -28.322 -2.050 29.574 1.00 91.31 116 ASP A N 1
ATOM 857 C CA . ASP A 1 116 ? -27.964 -0.688 29.161 1.00 91.31 116 ASP A CA 1
ATOM 858 C C . ASP A 1 116 ? -26.782 -0.668 28.170 1.00 91.31 116 ASP A C 1
ATOM 860 O O . ASP A 1 116 ? -26.313 0.396 27.773 1.00 91.31 116 ASP A O 1
ATOM 864 N N . ALA A 1 117 ? -26.299 -1.842 27.746 1.00 91.31 117 ALA A N 1
ATOM 865 C CA . ALA A 1 117 ? -25.108 -2.014 26.910 1.00 91.31 117 ALA A CA 1
ATOM 866 C C . ALA A 1 117 ? -25.407 -2.259 25.418 1.00 91.31 117 ALA A C 1
ATOM 868 O O . ALA A 1 117 ? -24.562 -2.784 24.699 1.00 91.31 117 ALA A O 1
ATOM 869 N N . ASN A 1 118 ? -26.582 -1.871 24.910 1.00 90.12 118 ASN A N 1
ATOM 870 C CA . ASN A 1 118 ? -26.947 -2.095 23.498 1.00 90.12 118 ASN A CA 1
ATOM 871 C C . ASN A 1 118 ? -25.986 -1.411 22.502 1.00 90.12 118 ASN A C 1
ATOM 873 O O . ASN A 1 118 ? -25.881 -1.827 21.352 1.00 90.12 118 ASN A O 1
ATOM 877 N N . PHE A 1 119 ? -25.252 -0.384 22.945 1.00 90.62 119 PHE A N 1
ATOM 878 C CA . PHE A 1 119 ? -24.204 0.273 22.158 1.00 90.62 119 PHE A CA 1
ATOM 879 C C . PHE A 1 119 ? -22.963 -0.614 21.937 1.00 90.62 119 PHE A C 1
ATOM 881 O O . PHE A 1 119 ? -22.209 -0.379 20.993 1.00 90.62 119 PHE A O 1
ATOM 888 N N . ALA A 1 120 ? -22.746 -1.630 22.781 1.00 92.50 120 ALA A N 1
ATOM 889 C CA . ALA A 1 120 ? -21.513 -2.411 22.819 1.00 92.50 120 ALA A CA 1
ATOM 890 C C . ALA A 1 120 ? -21.254 -3.195 21.525 1.00 92.50 120 ALA A C 1
ATOM 892 O O . ALA A 1 120 ? -20.102 -3.354 21.135 1.00 92.50 120 ALA A O 1
ATOM 893 N N . GLU A 1 121 ? -22.298 -3.649 20.821 1.00 93.75 121 GLU A N 1
ATOM 894 C CA . GLU A 1 121 ? -22.123 -4.336 19.534 1.00 93.75 121 GLU A CA 1
ATOM 895 C C . GLU A 1 121 ? -21.546 -3.392 18.469 1.00 93.75 121 GLU A C 1
ATOM 897 O O . GLU A 1 121 ? -20.604 -3.749 17.762 1.00 93.75 121 GLU A O 1
ATOM 902 N N . SER A 1 122 ? -22.083 -2.172 18.371 1.00 94.69 122 SER A N 1
ATOM 903 C CA . SER A 1 122 ? -21.577 -1.159 17.439 1.00 94.69 122 SER A CA 1
ATOM 904 C C . SER A 1 122 ? -20.170 -0.706 17.830 1.00 94.69 122 SER A C 1
ATOM 906 O O . SER A 1 122 ? -19.295 -0.607 16.971 1.00 94.69 122 SER A O 1
ATOM 908 N N . MET A 1 123 ? -19.927 -0.517 19.132 1.00 95.81 123 MET A N 1
ATOM 909 C CA . MET A 1 123 ? -18.602 -0.212 19.674 1.00 95.81 123 MET A CA 1
ATOM 910 C C . MET A 1 123 ? -17.574 -1.285 19.298 1.00 95.81 123 MET A C 1
ATOM 912 O O . MET A 1 123 ? -16.499 -0.954 18.801 1.00 95.81 123 MET A O 1
ATOM 916 N N . LEU A 1 124 ? -17.920 -2.566 19.458 1.00 97.12 124 LEU A N 1
ATOM 917 C CA . LEU A 1 124 ? -17.044 -3.683 19.112 1.00 97.12 124 LEU A CA 1
ATOM 918 C C . LEU A 1 124 ? -16.748 -3.731 17.609 1.00 97.12 124 LEU A C 1
ATOM 920 O O . LEU A 1 124 ? -15.588 -3.859 17.229 1.00 97.12 124 LEU A O 1
ATOM 924 N N . LYS A 1 125 ? -17.770 -3.583 16.754 1.00 97.88 125 LYS A N 1
ATOM 925 C CA . LYS A 1 125 ? -17.585 -3.544 15.292 1.00 97.88 125 LYS A CA 1
ATOM 926 C C . LYS A 1 125 ? -16.679 -2.393 14.866 1.00 97.88 125 LYS A C 1
ATOM 928 O O . LYS A 1 125 ? -15.828 -2.578 14.002 1.00 97.88 125 LYS A O 1
ATOM 933 N N . ASN A 1 126 ? -16.845 -1.220 15.477 1.00 97.94 126 ASN A N 1
ATOM 934 C CA . ASN A 1 126 ? -15.993 -0.068 15.209 1.00 97.94 126 ASN A CA 1
ATOM 935 C C . ASN A 1 126 ? -14.529 -0.357 15.588 1.00 97.94 126 ASN A C 1
ATOM 937 O O . ASN A 1 126 ? -13.645 -0.191 14.750 1.00 97.94 126 ASN A O 1
ATOM 941 N N . ALA A 1 127 ? -14.285 -0.845 16.808 1.00 97.62 127 ALA A N 1
ATOM 942 C CA . ALA A 1 127 ? -12.939 -1.151 17.292 1.00 97.62 127 ALA A CA 1
ATOM 943 C C . ALA A 1 127 ? -12.248 -2.235 16.445 1.00 97.62 127 ALA A C 1
ATOM 945 O O . ALA A 1 127 ? -11.100 -2.069 16.036 1.00 97.62 127 ALA A O 1
ATOM 946 N N . GLN A 1 128 ? -12.966 -3.312 16.106 1.00 98.31 128 GLN A N 1
ATOM 947 C CA . GLN A 1 128 ? -12.458 -4.373 15.232 1.00 98.31 128 GLN A CA 1
ATOM 948 C C . GLN A 1 128 ? -12.080 -3.842 13.847 1.00 98.31 128 GLN A C 1
ATOM 950 O O . GLN A 1 128 ? -11.014 -4.176 13.337 1.00 98.31 128 GLN A O 1
ATOM 955 N N . ALA A 1 129 ? -12.914 -2.982 13.259 1.00 98.50 129 ALA A N 1
ATOM 956 C CA . ALA A 1 129 ? -12.623 -2.385 11.962 1.00 98.50 129 ALA A CA 1
ATOM 957 C C . ALA A 1 129 ? -11.400 -1.452 12.014 1.00 98.50 129 ALA A C 1
ATOM 959 O O . ALA A 1 129 ? -10.571 -1.491 11.109 1.00 98.50 129 ALA A O 1
ATOM 960 N N . GLN A 1 130 ? -11.233 -0.651 13.075 1.00 98.38 130 GLN A N 1
ATOM 961 C CA . GLN A 1 130 ? -10.032 0.180 13.250 1.00 98.38 130 GLN A CA 1
ATOM 962 C C . GLN A 1 130 ? -8.753 -0.663 13.369 1.00 98.38 130 GLN A C 1
ATOM 964 O O . GLN A 1 130 ? -7.758 -0.362 12.706 1.00 98.38 130 GLN A O 1
ATOM 969 N N . ALA A 1 131 ? -8.789 -1.742 14.157 1.00 98.25 131 ALA A N 1
ATOM 970 C CA . ALA A 1 131 ? -7.668 -2.671 14.280 1.00 98.25 131 ALA A CA 1
ATOM 971 C C . ALA A 1 131 ? -7.339 -3.347 12.938 1.00 98.25 131 ALA A C 1
ATOM 973 O O . ALA A 1 131 ? -6.170 -3.470 12.570 1.00 98.25 131 ALA A O 1
ATOM 974 N N . GLU A 1 132 ? -8.363 -3.726 12.169 1.00 98.69 132 GLU A N 1
ATOM 975 C CA . GLU A 1 132 ? -8.165 -4.318 10.850 1.00 98.69 132 GLU A CA 1
ATOM 976 C C . GLU A 1 132 ? -7.556 -3.314 9.860 1.00 98.69 132 GLU A C 1
ATOM 978 O O . GLU A 1 132 ? -6.645 -3.676 9.124 1.00 98.69 132 GLU A O 1
ATOM 983 N N . ILE A 1 133 ? -7.953 -2.033 9.877 1.00 98.62 133 ILE A N 1
ATOM 984 C CA . ILE A 1 133 ? -7.314 -0.986 9.051 1.00 98.62 133 ILE A CA 1
ATOM 985 C C . ILE A 1 133 ? -5.809 -0.908 9.333 1.00 98.62 133 ILE A C 1
ATOM 987 O O . ILE A 1 133 ? -5.013 -0.854 8.391 1.00 98.62 133 ILE A O 1
ATOM 991 N N . LEU A 1 134 ? -5.414 -0.919 10.611 1.00 98.44 134 LEU A N 1
ATOM 992 C CA . LEU A 1 134 ? -4.004 -0.900 11.001 1.00 98.44 134 LEU A CA 1
ATOM 993 C C . LEU A 1 134 ? -3.273 -2.153 10.501 1.00 98.44 134 LEU A C 1
ATOM 995 O O . LEU A 1 134 ? -2.224 -2.033 9.865 1.00 98.44 134 LEU A O 1
ATOM 999 N N . ASN A 1 135 ? -3.855 -3.339 10.702 1.00 98.50 135 ASN A N 1
ATOM 1000 C CA . ASN A 1 135 ? -3.299 -4.596 10.199 1.00 98.50 135 ASN A CA 1
ATOM 1001 C C . ASN A 1 135 ? -3.108 -4.555 8.673 1.00 98.50 135 ASN A C 1
ATOM 1003 O O . ASN A 1 135 ? -2.036 -4.886 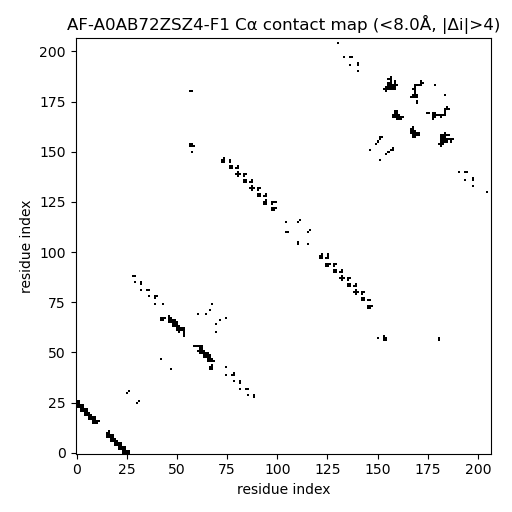8.168 1.00 98.50 135 ASN A O 1
ATOM 1007 N N . GLN A 1 136 ? -4.106 -4.088 7.921 1.00 98.75 136 GLN A N 1
ATOM 1008 C CA . GLN A 1 136 ? -4.024 -3.966 6.465 1.00 98.75 136 GLN A CA 1
ATOM 1009 C C . GLN A 1 136 ? -2.933 -2.975 6.028 1.00 98.75 136 GLN A C 1
ATOM 1011 O O . GLN A 1 136 ? -2.187 -3.264 5.090 1.00 98.75 136 GLN A O 1
ATOM 1016 N N . ALA A 1 137 ? -2.769 -1.848 6.727 1.00 98.44 137 ALA A N 1
ATOM 1017 C CA . ALA A 1 137 ? -1.687 -0.897 6.470 1.00 98.44 137 ALA A CA 1
ATOM 1018 C C . ALA A 1 137 ? -0.295 -1.525 6.681 1.00 98.44 137 ALA A C 1
ATOM 1020 O O . ALA A 1 137 ? 0.608 -1.327 5.862 1.00 98.44 137 ALA A O 1
ATOM 1021 N N . GLU A 1 138 ? -0.121 -2.346 7.718 1.00 98.44 138 GLU A N 1
ATOM 1022 C CA . GLU A 1 138 ? 1.107 -3.122 7.918 1.00 98.44 138 GLU A CA 1
ATOM 1023 C C . GLU A 1 138 ? 1.332 -4.157 6.808 1.00 98.44 138 GLU A C 1
ATOM 1025 O O . GLU A 1 138 ? 2.466 -4.355 6.366 1.00 98.44 138 GLU A O 1
ATOM 1030 N N . GLN A 1 139 ? 0.274 -4.811 6.317 1.00 98.75 139 GLN A N 1
ATOM 1031 C CA . GLN A 1 139 ? 0.390 -5.751 5.197 1.00 98.75 139 GLN A CA 1
ATOM 1032 C C . GLN A 1 139 ? 0.778 -5.054 3.889 1.00 98.75 139 GLN A C 1
ATOM 1034 O O . GLN A 1 139 ? 1.550 -5.618 3.114 1.00 98.75 139 GLN A O 1
ATOM 1039 N N . VAL A 1 140 ? 0.328 -3.815 3.652 1.00 98.62 140 VAL A N 1
ATOM 1040 C CA . VAL A 1 140 ? 0.809 -3.000 2.522 1.00 98.62 140 VAL A CA 1
ATOM 1041 C C . VAL A 1 140 ? 2.326 -2.806 2.611 1.00 98.62 140 VAL A C 1
ATOM 1043 O O . VAL A 1 140 ? 3.021 -3.003 1.614 1.00 98.62 140 VAL A O 1
ATOM 1046 N N . VAL A 1 141 ? 2.858 -2.498 3.800 1.00 98.38 141 VAL A N 1
ATOM 1047 C CA . VAL A 1 141 ? 4.311 -2.391 4.022 1.00 98.38 141 VAL A CA 1
ATOM 1048 C C . VAL A 1 141 ? 5.011 -3.729 3.767 1.00 98.38 141 VAL A C 1
ATOM 1050 O O . VAL A 1 141 ? 5.984 -3.772 3.017 1.00 98.38 141 VAL A O 1
ATOM 1053 N N . LYS A 1 142 ? 4.497 -4.832 4.320 1.00 98.44 142 LYS A N 1
ATOM 1054 C CA . LYS A 1 142 ? 5.082 -6.173 4.136 1.00 98.44 142 LYS A CA 1
ATOM 1055 C C . LYS A 1 142 ? 5.074 -6.619 2.676 1.00 98.44 142 LYS A C 1
ATOM 1057 O O . LYS A 1 142 ? 6.013 -7.267 2.227 1.00 98.44 142 LYS A O 1
ATOM 1062 N N . ASN A 1 143 ? 4.026 -6.294 1.921 1.00 98.50 143 ASN A N 1
ATOM 1063 C CA . ASN A 1 143 ? 3.982 -6.584 0.491 1.00 98.50 143 ASN A CA 1
ATOM 1064 C C . ASN A 1 143 ? 4.973 -5.721 -0.285 1.00 98.50 143 ASN A C 1
ATOM 1066 O O . ASN A 1 143 ? 5.663 -6.252 -1.149 1.00 98.50 143 ASN A O 1
ATOM 1070 N N . PHE A 1 144 ? 5.112 -4.439 0.058 1.00 97.88 144 PHE A N 1
ATOM 1071 C CA . PHE A 1 144 ? 6.133 -3.584 -0.542 1.00 97.88 144 PHE A CA 1
ATOM 1072 C C . PHE A 1 144 ? 7.552 -4.138 -0.336 1.00 97.88 144 PHE A C 1
ATOM 1074 O O . PHE A 1 144 ? 8.354 -4.138 -1.263 1.00 97.88 144 PHE A O 1
ATOM 1081 N N . GLU A 1 145 ? 7.851 -4.677 0.845 1.00 97.00 145 GLU A N 1
ATOM 1082 C CA . GLU A 1 145 ? 9.159 -5.271 1.168 1.00 97.00 145 GLU A CA 1
ATOM 1083 C C . GLU A 1 145 ? 9.489 -6.544 0.368 1.00 97.00 145 GLU A C 1
ATOM 1085 O O . GLU A 1 145 ? 10.643 -6.969 0.349 1.00 97.00 145 GLU A O 1
ATOM 1090 N N . LYS A 1 146 ? 8.513 -7.138 -0.335 1.00 96.75 146 LYS A N 1
ATOM 1091 C CA . LYS A 1 146 ? 8.750 -8.248 -1.276 1.00 96.75 146 LYS A CA 1
ATOM 1092 C C . LYS A 1 146 ? 9.296 -7.776 -2.626 1.00 96.75 146 LYS A C 1
ATOM 1094 O O . LYS A 1 146 ? 9.791 -8.598 -3.395 1.00 96.75 146 LYS A O 1
ATOM 1099 N N . ILE A 1 147 ? 9.191 -6.482 -2.934 1.00 95.06 147 ILE A N 1
ATOM 1100 C CA . ILE A 1 147 ? 9.748 -5.901 -4.156 1.00 95.06 147 ILE A CA 1
ATOM 1101 C C . ILE A 1 147 ? 11.277 -5.869 -4.009 1.00 95.06 147 ILE A C 1
ATOM 1103 O O . ILE A 1 147 ? 11.772 -5.361 -2.999 1.00 95.06 147 ILE A O 1
ATOM 1107 N N . PRO A 1 148 ? 12.053 -6.370 -4.990 1.00 91.62 148 PRO A N 1
ATOM 1108 C CA . PRO A 1 148 ? 13.507 -6.368 -4.904 1.00 91.62 148 PRO A CA 1
ATOM 1109 C C . PRO A 1 148 ? 14.074 -4.974 -4.629 1.00 91.62 148 PRO A C 1
ATOM 1111 O O . PRO A 1 148 ? 13.818 -4.024 -5.369 1.00 91.62 148 PRO A O 1
ATOM 1114 N N . THR A 1 149 ? 14.906 -4.859 -3.592 1.00 91.00 149 THR A N 1
ATOM 1115 C CA . THR A 1 149 ? 15.489 -3.581 -3.153 1.00 91.00 149 THR A CA 1
ATOM 1116 C C . THR A 1 149 ? 16.241 -2.858 -4.269 1.00 91.00 149 THR A C 1
ATOM 1118 O O . THR A 1 149 ? 16.150 -1.639 -4.370 1.00 91.00 149 THR A O 1
ATOM 1121 N N . ALA A 1 150 ? 16.944 -3.593 -5.137 1.00 88.25 150 ALA A N 1
ATOM 1122 C CA . ALA A 1 150 ? 17.616 -3.011 -6.298 1.00 88.25 150 ALA A CA 1
ATOM 1123 C C . ALA A 1 150 ? 16.611 -2.365 -7.266 1.00 88.25 150 ALA A C 1
ATOM 1125 O O . ALA A 1 150 ? 16.802 -1.234 -7.694 1.00 88.25 150 ALA A O 1
ATOM 1126 N N . PHE A 1 151 ? 15.482 -3.025 -7.542 1.00 89.38 151 PHE A N 1
ATOM 1127 C CA . PHE A 1 151 ? 14.435 -2.445 -8.379 1.00 89.38 151 PHE A CA 1
ATOM 1128 C C . PHE A 1 151 ? 13.780 -1.225 -7.719 1.00 89.38 151 PHE A C 1
ATOM 1130 O O . PHE A 1 151 ? 13.491 -0.238 -8.395 1.00 89.38 151 PHE A O 1
ATOM 1137 N N . VAL A 1 152 ? 13.588 -1.247 -6.397 1.00 91.25 152 VAL A N 1
ATOM 1138 C CA . VAL A 1 152 ? 13.102 -0.076 -5.656 1.00 91.25 152 VAL A CA 1
ATOM 1139 C C . VAL A 1 152 ? 14.081 1.090 -5.780 1.00 91.25 152 VAL A C 1
ATOM 1141 O O . VAL A 1 152 ? 13.686 2.155 -6.245 1.00 91.25 152 VAL A O 1
ATOM 1144 N N . ASN A 1 153 ? 15.344 0.895 -5.418 1.00 87.31 153 ASN A N 1
ATOM 1145 C CA . ASN A 1 153 ? 16.332 1.972 -5.367 1.00 87.31 153 ASN A CA 1
ATOM 1146 C C . ASN A 1 153 ? 16.696 2.493 -6.753 1.00 87.31 153 ASN A C 1
ATOM 1148 O O . ASN A 1 153 ? 16.782 3.697 -6.948 1.00 87.31 153 ASN A O 1
ATOM 1152 N N . ASP A 1 154 ? 16.848 1.598 -7.726 1.00 85.06 154 ASP A N 1
ATOM 1153 C CA . ASP A 1 154 ? 17.314 1.964 -9.055 1.00 85.06 154 ASP A CA 1
ATOM 1154 C C . ASP A 1 154 ? 16.168 2.205 -10.027 1.00 85.06 154 ASP A C 1
ATOM 1156 O O . ASP A 1 154 ? 16.450 2.476 -11.186 1.00 85.06 154 ASP A O 1
ATOM 1160 N N . SER A 1 155 ? 14.896 2.073 -9.635 1.00 88.06 155 SER A N 1
ATOM 1161 C CA . SER A 1 155 ? 13.757 2.220 -10.558 1.00 88.06 155 SER A CA 1
ATOM 1162 C C . SER A 1 155 ? 12.530 2.822 -9.881 1.00 88.06 155 SER A C 1
ATOM 1164 O O . SER A 1 155 ? 12.266 4.015 -10.014 1.00 88.06 155 SER A O 1
ATOM 1166 N N . LEU A 1 156 ? 11.768 2.010 -9.148 1.00 91.19 156 LEU A N 1
ATOM 1167 C CA . LEU A 1 156 ? 10.430 2.340 -8.656 1.00 91.19 156 LEU A CA 1
ATOM 1168 C C . LEU A 1 156 ? 10.435 3.530 -7.677 1.00 91.19 156 LEU A C 1
ATOM 1170 O O . LEU A 1 156 ? 9.510 4.340 -7.667 1.00 91.19 156 LEU A O 1
ATOM 1174 N N . GLY A 1 157 ? 11.486 3.651 -6.872 1.00 88.06 157 GLY A N 1
ATOM 1175 C CA . GLY A 1 157 ? 11.708 4.730 -5.913 1.00 88.06 157 GLY A CA 1
ATOM 1176 C C . GLY A 1 157 ? 12.361 5.978 -6.503 1.00 88.06 157 GLY A C 1
ATOM 1177 O O . GLY A 1 157 ? 12.353 7.020 -5.850 1.00 88.06 157 GLY A O 1
ATOM 1178 N N . VAL A 1 158 ? 12.877 5.911 -7.732 1.00 87.00 158 VAL A N 1
ATOM 1179 C CA . VAL A 1 158 ? 13.653 7.003 -8.325 1.00 87.00 158 VAL A CA 1
ATOM 1180 C C . VAL A 1 158 ? 12.743 8.156 -8.718 1.00 87.00 158 VAL A C 1
ATOM 1182 O O . VAL A 1 158 ? 11.827 8.024 -9.537 1.00 87.00 158 VAL A O 1
ATOM 1185 N N . CYS A 1 159 ? 13.039 9.316 -8.144 1.00 81.19 159 CYS A N 1
ATOM 1186 C CA . CYS A 1 159 ? 12.456 10.600 -8.487 1.00 81.19 159 CYS A CA 1
ATOM 1187 C C . CYS A 1 159 ? 13.444 11.676 -8.028 1.00 81.19 159 CYS A C 1
ATOM 1189 O O . CYS A 1 159 ? 13.765 11.709 -6.846 1.00 81.19 159 CYS A O 1
ATOM 1191 N N . TYR A 1 160 ? 13.897 12.560 -8.922 1.00 72.62 160 TYR A N 1
ATOM 1192 C CA . TYR A 1 160 ? 14.827 13.661 -8.600 1.00 72.62 160 TYR A CA 1
ATOM 1193 C C . TYR A 1 160 ? 16.295 13.279 -8.341 1.00 72.62 160 TYR A C 1
ATOM 1195 O O . TYR A 1 160 ? 17.053 14.113 -7.849 1.00 72.62 160 TYR A O 1
ATOM 1203 N N . GLU A 1 161 ? 16.735 12.075 -8.699 1.00 72.06 161 GLU A N 1
ATOM 1204 C CA . GLU A 1 161 ? 18.152 11.719 -8.573 1.00 72.06 161 GLU A CA 1
ATOM 1205 C C . GLU A 1 161 ? 18.980 12.303 -9.723 1.00 72.06 161 GLU A C 1
ATOM 1207 O O . GLU A 1 161 ? 18.503 12.398 -10.854 1.00 72.06 161 GLU A O 1
ATOM 1212 N N . VAL A 1 162 ? 20.227 12.694 -9.450 1.00 73.62 162 VAL A N 1
ATOM 1213 C CA . VAL A 1 162 ? 21.185 13.103 -10.487 1.00 73.62 162 VAL A CA 1
ATOM 1214 C C . VAL A 1 162 ? 22.159 11.957 -10.713 1.00 73.62 162 VAL A C 1
ATOM 1216 O O . VAL A 1 162 ? 22.905 11.591 -9.807 1.00 73.62 162 VAL A O 1
ATOM 1219 N N . GLN A 1 163 ? 22.177 11.406 -11.924 1.00 67.81 163 GLN A N 1
ATOM 1220 C CA . GLN A 1 163 ? 23.080 10.325 -12.308 1.00 67.81 163 GLN A CA 1
ATOM 1221 C C . GLN A 1 163 ? 23.832 10.741 -13.573 1.00 67.81 163 GLN A C 1
ATOM 1223 O O . GLN A 1 163 ? 23.223 11.114 -14.569 1.00 67.81 163 GLN A O 1
ATOM 1228 N N . GLY A 1 164 ? 25.168 10.744 -13.522 1.00 71.25 164 GLY A N 1
ATOM 1229 C CA . GLY A 1 164 ? 25.991 11.181 -14.660 1.00 71.25 164 GLY A CA 1
ATOM 1230 C C . GLY A 1 164 ? 25.857 12.670 -15.018 1.00 71.25 164 GLY A C 1
ATOM 1231 O O . GLY A 1 164 ? 26.145 13.045 -16.146 1.00 71.25 164 GLY A O 1
ATOM 1232 N N . GLY A 1 165 ? 25.420 13.516 -14.076 1.00 77.06 165 GLY A N 1
ATOM 1233 C CA . GLY A 1 165 ? 25.204 14.953 -14.299 1.00 77.06 165 GLY A CA 1
ATOM 1234 C C . GLY A 1 165 ? 23.812 15.313 -14.829 1.00 77.06 165 GLY A C 1
ATOM 1235 O O . GLY A 1 165 ? 23.485 16.495 -14.907 1.00 77.06 165 GLY A O 1
ATOM 1236 N N . GLU A 1 166 ? 22.969 14.319 -15.121 1.00 75.50 166 GLU A N 1
ATOM 1237 C CA . GLU A 1 166 ? 21.608 14.518 -15.615 1.00 75.50 166 GLU A CA 1
ATOM 1238 C C . GLU A 1 166 ? 20.561 14.101 -14.581 1.00 75.50 166 GLU A C 1
ATOM 1240 O O . GLU A 1 166 ? 20.735 13.143 -13.822 1.00 75.50 166 GLU A O 1
ATOM 1245 N N . ARG A 1 167 ? 19.446 14.838 -14.549 1.00 80.56 167 ARG A N 1
ATOM 1246 C CA . ARG A 1 167 ? 18.309 14.522 -13.683 1.00 80.56 167 ARG A CA 1
ATOM 1247 C C . ARG A 1 167 ? 17.552 13.322 -14.236 1.00 80.56 167 ARG A C 1
ATOM 1249 O O . ARG A 1 167 ? 17.003 13.373 -15.338 1.00 80.56 167 ARG A O 1
ATOM 1256 N N . ARG A 1 168 ? 17.411 12.310 -13.391 1.00 84.50 168 ARG A N 1
ATOM 1257 C CA . ARG A 1 168 ? 16.604 11.126 -13.622 1.00 84.50 168 ARG A CA 1
ATOM 1258 C C . ARG A 1 168 ? 15.192 11.307 -13.064 1.00 84.50 168 ARG A C 1
ATOM 1260 O O . ARG A 1 168 ? 14.993 11.740 -11.923 1.00 84.50 168 ARG A O 1
ATOM 1267 N N . GLY A 1 169 ? 14.200 10.963 -13.879 1.00 84.94 169 GLY A N 1
ATOM 1268 C CA . GLY A 1 169 ? 12.797 11.103 -13.524 1.00 84.94 169 GLY A CA 1
ATOM 1269 C C . GLY A 1 169 ? 12.214 12.497 -13.764 1.00 84.94 169 GLY A C 1
ATOM 1270 O O . GLY A 1 169 ? 12.864 13.423 -14.251 1.00 84.94 169 GLY A O 1
ATOM 1271 N N . THR A 1 170 ? 10.951 12.652 -13.388 1.00 86.44 170 THR A N 1
ATOM 1272 C CA . THR A 1 170 ? 10.129 13.849 -13.593 1.00 86.44 170 THR A CA 1
ATOM 1273 C C . THR A 1 170 ? 9.446 14.270 -12.290 1.00 86.44 170 THR A C 1
ATOM 1275 O O . THR A 1 170 ? 9.695 13.678 -11.243 1.00 86.44 170 THR A O 1
ATOM 1278 N N . ASN A 1 171 ? 8.642 15.332 -12.309 1.00 84.00 171 ASN A N 1
ATOM 1279 C CA . ASN A 1 171 ? 7.783 15.647 -11.172 1.00 84.00 171 ASN A CA 1
ATOM 1280 C C . ASN A 1 171 ? 6.607 14.659 -11.111 1.00 84.00 171 ASN A C 1
ATOM 1282 O O . ASN A 1 171 ? 6.068 14.304 -12.162 1.00 84.00 171 ASN A O 1
ATOM 1286 N N . PRO A 1 172 ? 6.156 14.250 -9.919 1.00 80.62 172 PRO A N 1
ATOM 1287 C CA . PRO A 1 172 ? 5.015 13.349 -9.805 1.00 80.62 172 PRO A CA 1
ATOM 1288 C C . PRO A 1 172 ? 3.749 13.926 -10.441 1.00 80.62 172 PRO A C 1
ATOM 1290 O O . PRO A 1 172 ? 3.489 15.127 -10.374 1.00 80.62 172 PRO A O 1
ATOM 1293 N N . GLY A 1 173 ? 2.995 13.063 -11.125 1.00 81.81 173 GLY A N 1
ATOM 1294 C CA . GLY A 1 173 ? 1.846 13.463 -11.944 1.00 81.81 173 GLY A CA 1
ATOM 1295 C C . GLY A 1 173 ? 2.202 14.060 -13.313 1.00 81.81 173 GLY A C 1
ATOM 1296 O O . GLY A 1 173 ? 1.301 14.457 -14.044 1.00 81.81 173 GLY A O 1
ATOM 1297 N N . GLN A 1 174 ? 3.485 14.120 -13.689 1.00 85.19 174 GLN A N 1
ATOM 1298 C CA . GLN A 1 174 ? 3.929 14.546 -15.021 1.00 85.19 174 GLN A CA 1
ATOM 1299 C C . GLN A 1 174 ? 4.532 13.376 -15.801 1.00 85.19 174 GLN A C 1
ATOM 1301 O O . GLN A 1 174 ? 4.976 12.380 -15.236 1.00 85.19 174 GLN A O 1
ATOM 1306 N N . THR A 1 175 ? 4.584 13.503 -17.124 1.00 87.06 175 THR A N 1
ATOM 1307 C CA . THR A 1 175 ? 5.309 12.581 -18.008 1.00 87.06 175 THR A CA 1
ATOM 1308 C C . THR A 1 175 ? 6.186 13.400 -18.944 1.00 87.06 175 THR A C 1
ATOM 1310 O O . THR A 1 175 ? 5.703 14.316 -19.605 1.00 87.06 175 THR A O 1
ATOM 1313 N N . THR A 1 176 ? 7.484 13.108 -18.965 1.00 86.56 176 THR A N 1
ATOM 1314 C CA . THR A 1 176 ? 8.484 13.771 -19.816 1.00 86.56 176 THR A CA 1
ATOM 1315 C C . THR A 1 176 ? 9.401 12.720 -20.442 1.00 86.56 176 THR A C 1
ATOM 1317 O O . THR A 1 176 ? 9.291 11.530 -20.144 1.00 86.56 176 THR A O 1
ATOM 1320 N N . SER A 1 177 ? 10.350 13.143 -21.282 1.00 85.69 177 SER A N 1
ATOM 1321 C CA . SER A 1 177 ? 11.378 12.251 -21.838 1.00 85.69 177 SER A CA 1
ATOM 1322 C C . SER A 1 177 ? 12.214 11.537 -20.768 1.00 85.69 177 SER A C 1
ATOM 1324 O O . SER A 1 177 ? 12.747 10.466 -21.034 1.00 85.69 177 SER A O 1
ATOM 1326 N N . ASN A 1 178 ? 12.295 12.094 -19.554 1.00 84.62 178 ASN A N 1
ATOM 1327 C CA . ASN A 1 178 ? 13.123 11.565 -18.467 1.00 84.62 178 ASN A CA 1
ATOM 1328 C C . ASN A 1 178 ? 12.343 10.645 -17.512 1.00 84.62 178 ASN A C 1
ATOM 1330 O O . ASN A 1 178 ? 12.913 10.165 -16.534 1.00 84.62 178 ASN A O 1
ATOM 1334 N N . THR A 1 179 ? 11.047 10.410 -17.757 1.00 86.88 179 THR A N 1
ATOM 1335 C CA . THR A 1 179 ? 10.220 9.506 -16.938 1.00 86.88 179 THR A CA 1
ATOM 1336 C C . THR A 1 179 ? 10.626 8.044 -17.114 1.00 86.88 179 THR A C 1
ATOM 1338 O O . THR A 1 179 ? 10.533 7.264 -16.170 1.00 86.88 179 THR A O 1
ATOM 1341 N N . TRP A 1 180 ? 11.082 7.655 -18.309 1.00 86.38 180 TRP A N 1
ATOM 1342 C CA . TRP A 1 180 ? 11.450 6.269 -18.586 1.00 86.38 180 TRP A CA 1
ATOM 1343 C C . TRP A 1 180 ? 12.509 5.760 -17.605 1.00 86.38 180 TRP A C 1
ATOM 1345 O O . TRP A 1 180 ? 13.506 6.424 -17.327 1.00 86.38 180 TRP A O 1
ATOM 1355 N N . GLY A 1 181 ? 12.285 4.560 -17.076 1.00 85.62 181 GLY A N 1
ATOM 1356 C CA . GLY A 1 181 ? 13.189 3.949 -16.115 1.00 85.62 181 GLY A CA 1
ATOM 1357 C C . GLY A 1 181 ? 13.001 4.403 -14.664 1.00 85.62 181 GLY A C 1
ATOM 1358 O O . GLY A 1 181 ? 13.617 3.797 -13.793 1.00 85.62 181 GLY A O 1
ATOM 1359 N N . ALA A 1 182 ? 12.189 5.423 -14.370 1.00 88.88 182 ALA A N 1
ATOM 1360 C CA . ALA A 1 182 ? 12.021 5.985 -13.027 1.00 88.88 182 ALA A CA 1
ATOM 1361 C C . ALA A 1 182 ? 10.549 5.964 -12.584 1.00 88.88 182 ALA A C 1
ATOM 1363 O O . ALA A 1 182 ? 9.658 6.308 -13.356 1.00 88.88 182 ALA A O 1
ATOM 1364 N N . GLY A 1 183 ? 10.282 5.584 -11.332 1.00 89.56 183 GLY A N 1
ATOM 1365 C CA . GLY A 1 183 ? 8.911 5.448 -10.833 1.00 89.56 183 GLY A CA 1
ATOM 1366 C C . GLY A 1 183 ? 8.195 6.779 -10.603 1.00 89.56 183 GLY A C 1
ATOM 1367 O O . GLY A 1 183 ? 7.002 6.875 -10.864 1.00 89.56 183 GLY A O 1
ATOM 1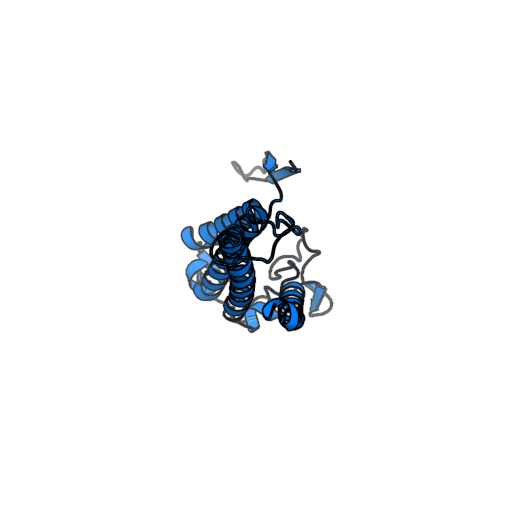368 N N . CYS A 1 184 ? 8.905 7.816 -10.141 1.00 88.88 184 CYS A N 1
ATOM 1369 C CA . CYS A 1 184 ? 8.395 9.194 -10.025 1.00 88.88 184 CYS A CA 1
ATOM 1370 C C . CYS A 1 184 ? 7.008 9.343 -9.369 1.00 88.88 184 CYS A C 1
ATOM 1372 O O . CYS A 1 184 ? 6.207 10.189 -9.761 1.00 88.88 184 CYS A O 1
ATOM 1374 N N . ALA A 1 185 ? 6.738 8.527 -8.349 1.00 90.56 185 ALA A N 1
ATOM 1375 C CA . ALA A 1 185 ? 5.452 8.470 -7.651 1.00 90.56 185 ALA A CA 1
ATOM 1376 C C . ALA A 1 185 ? 5.600 8.587 -6.121 1.00 90.56 185 ALA A C 1
ATOM 1378 O O . ALA A 1 185 ? 4.777 8.074 -5.369 1.00 90.56 185 ALA A O 1
ATOM 1379 N N . TYR A 1 186 ? 6.682 9.223 -5.649 1.00 89.25 186 TYR A N 1
ATOM 1380 C CA . TYR A 1 186 ? 7.012 9.379 -4.222 1.00 89.25 186 TYR A CA 1
ATOM 1381 C C . TYR A 1 186 ? 7.119 8.067 -3.422 1.00 89.25 186 TYR A C 1
ATOM 1383 O O . TYR A 1 186 ? 7.017 8.094 -2.201 1.00 89.25 186 TYR A O 1
ATOM 1391 N N . VAL A 1 187 ? 7.363 6.922 -4.067 1.00 92.25 187 VAL A N 1
ATOM 1392 C CA . VAL A 1 187 ? 7.315 5.595 -3.421 1.00 92.25 187 VAL A CA 1
ATOM 1393 C C . VAL A 1 187 ? 8.157 5.528 -2.138 1.00 92.25 187 VAL A C 1
ATOM 1395 O O . VAL A 1 187 ? 7.639 5.143 -1.091 1.00 92.25 187 VAL A O 1
ATOM 1398 N N . GLY A 1 188 ? 9.418 5.975 -2.180 1.00 88.75 188 GLY A N 1
ATOM 1399 C CA . GLY A 1 188 ? 10.300 5.970 -1.004 1.00 88.75 188 GLY A CA 1
ATOM 1400 C C . GLY A 1 188 ? 9.797 6.850 0.147 1.00 88.75 188 GLY A C 1
ATOM 1401 O O . GLY A 1 188 ? 9.781 6.419 1.303 1.00 88.75 188 GLY A O 1
ATOM 1402 N N . GLN A 1 189 ? 9.321 8.059 -0.165 1.00 91.06 189 GLN A N 1
ATOM 1403 C CA . GLN A 1 189 ? 8.762 8.975 0.832 1.00 91.06 189 GLN A CA 1
ATOM 1404 C C . GLN A 1 189 ? 7.467 8.419 1.432 1.00 91.06 189 GLN A C 1
ATOM 1406 O O . GLN A 1 189 ? 7.292 8.448 2.647 1.00 91.06 189 GLN A O 1
ATOM 1411 N N . THR A 1 190 ? 6.572 7.889 0.598 1.00 95.12 190 THR A N 1
ATOM 1412 C CA . THR A 1 190 ? 5.277 7.349 1.023 1.00 95.12 190 THR A CA 1
ATOM 1413 C C . THR A 1 190 ? 5.453 6.151 1.948 1.00 95.12 190 THR A C 1
ATOM 1415 O O . THR A 1 190 ? 4.815 6.102 2.995 1.00 95.12 190 THR A O 1
ATOM 1418 N N . ILE A 1 191 ? 6.355 5.219 1.626 1.00 95.44 191 ILE A N 1
ATOM 1419 C CA . ILE A 1 191 ? 6.632 4.066 2.494 1.00 95.44 191 ILE A CA 1
ATOM 1420 C C . ILE A 1 191 ? 7.299 4.485 3.803 1.00 95.44 191 ILE A C 1
ATOM 1422 O O . ILE A 1 191 ? 6.942 3.964 4.858 1.00 95.44 191 ILE A O 1
ATOM 1426 N N . THR A 1 192 ? 8.210 5.459 3.766 1.00 95.19 192 THR A N 1
ATOM 1427 C CA . THR A 1 192 ? 8.808 6.022 4.986 1.00 95.19 192 THR A CA 1
ATOM 1428 C C . THR A 1 192 ? 7.742 6.662 5.874 1.00 95.19 192 THR A C 1
ATOM 1430 O O . THR A 1 192 ? 7.675 6.379 7.068 1.00 95.19 192 THR A O 1
ATOM 1433 N N . ASN A 1 193 ? 6.861 7.475 5.288 1.00 97.94 193 ASN A N 1
ATOM 1434 C CA . ASN A 1 193 ? 5.759 8.108 6.003 1.00 97.94 193 ASN A CA 1
ATOM 1435 C C . ASN A 1 193 ? 4.803 7.070 6.591 1.00 97.94 193 ASN A C 1
ATOM 1437 O O . ASN A 1 193 ? 4.440 7.194 7.753 1.00 97.94 193 ASN A O 1
ATOM 1441 N N . LEU A 1 194 ? 4.450 6.027 5.836 1.00 97.81 194 LEU A N 1
ATOM 1442 C CA . LEU A 1 194 ? 3.567 4.963 6.308 1.00 97.81 194 LEU A CA 1
ATOM 1443 C C . LEU A 1 194 ? 4.171 4.210 7.501 1.00 97.81 194 LEU A C 1
ATOM 1445 O O . LEU A 1 194 ? 3.503 4.048 8.520 1.00 97.81 194 LEU A O 1
ATOM 1449 N N . LYS A 1 195 ? 5.448 3.814 7.415 1.00 97.69 195 LYS A N 1
ATOM 1450 C CA . LYS A 1 195 ? 6.171 3.181 8.531 1.00 97.69 195 LYS A CA 1
ATOM 1451 C C . LYS A 1 195 ? 6.201 4.082 9.766 1.00 97.69 195 LYS A C 1
ATOM 1453 O O . LYS A 1 195 ? 5.938 3.614 10.870 1.00 97.69 195 LYS A O 1
ATOM 1458 N N . ASN A 1 196 ? 6.464 5.376 9.577 1.00 98.06 196 ASN A N 1
ATOM 1459 C CA . ASN A 1 196 ? 6.451 6.349 10.666 1.00 98.06 196 ASN A CA 1
ATOM 1460 C C . ASN A 1 196 ? 5.054 6.502 11.277 1.00 98.06 196 ASN A C 1
ATOM 1462 O O . ASN A 1 196 ? 4.939 6.518 12.499 1.00 98.06 196 ASN A O 1
ATOM 1466 N N . SER A 1 197 ? 4.001 6.584 10.461 1.00 97.75 197 SER A N 1
ATOM 1467 C CA . SER A 1 197 ? 2.620 6.671 10.938 1.00 97.75 197 SER A CA 1
ATOM 1468 C C . SER A 1 197 ? 2.233 5.454 11.773 1.00 97.75 197 SER A C 1
ATOM 1470 O O . SER A 1 197 ? 1.701 5.641 12.859 1.00 97.75 197 SER A O 1
ATOM 1472 N N . ILE A 1 198 ? 2.563 4.239 11.322 1.00 96.88 198 ILE A N 1
ATOM 1473 C CA . ILE A 1 198 ? 2.319 2.998 12.078 1.00 96.88 198 ILE A CA 1
ATOM 1474 C C . ILE A 1 198 ? 3.082 3.022 13.410 1.00 96.88 198 ILE A C 1
ATOM 1476 O O . ILE A 1 198 ? 2.494 2.781 14.460 1.00 96.88 198 ILE A O 1
ATOM 1480 N N . ALA A 1 199 ? 4.367 3.391 13.396 1.00 96.12 199 ALA A N 1
ATOM 1481 C CA . ALA A 1 199 ? 5.183 3.454 14.611 1.00 96.12 199 ALA A CA 1
ATOM 1482 C C . ALA A 1 199 ? 4.654 4.462 15.651 1.00 96.12 199 ALA A C 1
ATOM 1484 O O . ALA A 1 199 ? 4.780 4.233 16.851 1.00 96.12 199 ALA A O 1
ATOM 1485 N N . HIS A 1 200 ? 4.043 5.564 15.206 1.00 96.69 200 HIS A N 1
ATOM 1486 C CA . HIS A 1 200 ? 3.439 6.569 16.088 1.00 96.69 200 HIS A CA 1
ATOM 1487 C C . HIS A 1 200 ? 1.987 6.251 16.477 1.00 96.69 200 HIS A C 1
ATOM 1489 O O . HIS A 1 200 ? 1.397 7.009 17.243 1.00 96.69 200 HIS A O 1
ATOM 1495 N N . PHE A 1 201 ? 1.412 5.152 15.979 1.00 95.19 201 PHE A N 1
ATOM 1496 C CA . PHE A 1 201 ? 0.039 4.739 16.280 1.00 95.19 201 PHE A CA 1
ATOM 1497 C C . PHE A 1 201 ? -0.064 3.822 17.512 1.00 95.19 201 PHE A C 1
ATOM 1499 O O . PHE A 1 201 ? -1.144 3.334 17.824 1.00 95.19 201 PHE A O 1
ATOM 1506 N N . GLY A 1 202 ? 1.045 3.574 18.224 1.00 91.06 202 GLY A N 1
ATOM 1507 C CA . GLY A 1 202 ? 1.100 2.612 19.332 1.00 91.06 202 GLY A CA 1
ATOM 1508 C C . GLY A 1 202 ? 0.092 2.886 20.452 1.00 91.06 202 GLY A C 1
ATOM 1509 O O . GLY A 1 202 ? -0.621 1.978 20.859 1.00 91.06 202 GLY A O 1
ATOM 1510 N N . THR A 1 203 ? -0.039 4.138 20.906 1.00 92.81 203 THR A N 1
ATOM 1511 C CA . THR A 1 203 ? -1.017 4.489 21.953 1.00 92.81 203 THR A CA 1
ATOM 1512 C C . THR A 1 203 ? -2.457 4.278 21.486 1.00 9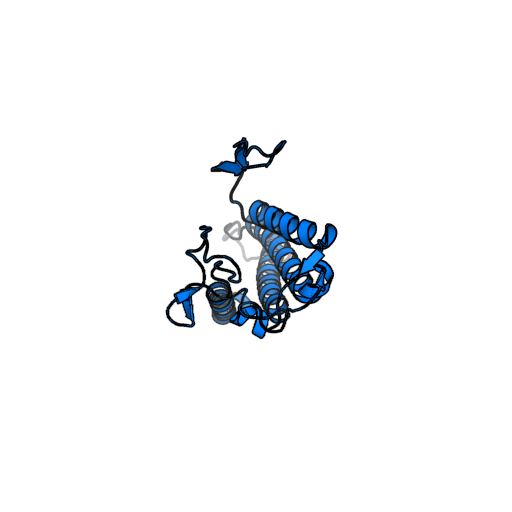2.81 203 THR A C 1
ATOM 1514 O O . THR A 1 203 ? -3.282 3.809 22.257 1.00 92.81 203 THR A O 1
ATOM 1517 N N . GLN A 1 204 ? -2.770 4.620 20.237 1.00 93.81 204 GLN A N 1
ATOM 1518 C CA . GLN A 1 204 ? -4.100 4.447 19.655 1.00 93.81 204 GLN A CA 1
ATOM 1519 C C . GLN A 1 204 ? -4.421 2.972 19.397 1.00 93.81 204 GLN A C 1
ATOM 1521 O O . GLN A 1 204 ? -5.582 2.597 19.452 1.00 93.81 204 GLN A O 1
ATOM 1526 N N . ALA A 1 205 ? -3.412 2.141 19.128 1.00 90.00 205 ALA A N 1
ATOM 1527 C CA . ALA A 1 205 ? -3.583 0.702 18.945 1.00 90.00 205 ALA A CA 1
ATOM 1528 C C . ALA A 1 205 ? -3.895 -0.040 20.259 1.00 90.00 205 ALA A C 1
ATOM 1530 O O . ALA A 1 205 ? -4.491 -1.113 20.220 1.00 90.00 205 ALA A O 1
ATOM 1531 N N . GLU A 1 206 ? -3.481 0.505 21.407 1.00 91.50 206 GLU A N 1
ATOM 1532 C CA . GLU A 1 206 ? -3.776 -0.051 22.738 1.00 91.50 206 GLU A CA 1
ATOM 1533 C C . GLU A 1 206 ? -5.162 0.348 23.283 1.00 91.50 206 GLU A C 1
ATOM 1535 O O . GLU A 1 206 ? -5.644 -0.295 24.219 1.00 91.50 206 GLU A O 1
ATOM 1540 N N . GLN A 1 207 ? -5.774 1.408 22.739 1.00 88.38 207 GLN A N 1
ATOM 1541 C CA . GLN A 1 207 ? -7.076 1.958 23.153 1.00 88.38 207 GLN A CA 1
ATOM 1542 C C . GLN A 1 207 ? -8.254 1.199 22.538 1.00 88.38 207 GLN A C 1
ATOM 1544 O O . GLN A 1 207 ? -9.248 1.005 23.277 1.00 88.38 207 GLN A O 1
#

Solvent-accessible surface area (backbone atoms only — not comparable to full-atom values): 11804 Å² total; per-residue (Å²): 122,50,78,44,81,46,79,45,68,52,73,60,94,90,39,76,48,80,44,78,48,80,46,79,43,61,91,45,71,70,50,50,47,51,52,53,50,50,54,56,48,48,50,47,70,68,35,49,81,40,75,36,91,39,74,72,65,43,68,91,55,60,49,82,51,28,47,38,68,78,36,41,57,45,53,51,20,53,52,48,26,48,52,30,50,53,48,26,55,56,27,52,50,48,31,67,76,29,65,93,81,78,85,85,72,68,84,90,51,85,89,45,79,91,77,70,44,78,60,49,63,42,51,48,52,18,53,53,24,53,53,47,29,53,52,24,54,52,48,29,53,58,24,53,69,59,34,56,65,65,52,36,66,58,16,48,41,26,48,72,44,72,60,99,90,39,72,40,23,40,60,66,96,60,84,57,93,40,28,72,62,29,45,23,65,57,44,56,59,52,53,50,50,50,55,50,52,58,68,71,37,55,72,69,72,76,106

pLDDT: mean 88.95, std 9.74, range [58.38, 98.81]